Protein AF-0000000072973328 (afdb_homodimer)

InterPro domains:
  IPR008560 Protein of unknown function DUF842, eukaryotic [PF05811] (5-134)
  IPR008560 Protein of unknown function DUF842, eukaryotic [PTHR21096] (1-138)

Solvent-accessible surface area (backbone atoms only — not comparable to full-atom values): 14638 Å² total; per-residue (Å²): 106,72,63,59,49,51,50,53,52,51,51,53,49,49,50,50,50,51,50,46,31,71,73,42,52,29,54,43,47,19,50,24,21,49,48,28,20,54,33,36,64,46,82,84,56,53,72,68,53,32,50,51,46,33,50,58,34,41,44,59,45,51,49,52,51,50,51,54,51,49,52,53,50,50,55,50,50,52,48,52,52,47,42,48,51,37,50,54,57,45,54,67,70,53,54,95,77,57,49,71,72,51,49,55,54,46,52,52,51,40,51,52,46,42,47,51,42,50,51,53,50,61,67,43,43,64,59,51,50,53,51,50,51,54,57,54,60,73,70,105,106,71,64,59,51,50,50,52,52,51,51,53,49,50,52,50,50,51,50,46,32,71,73,42,52,30,55,44,47,20,51,24,21,48,48,27,19,55,34,37,64,46,81,85,57,53,73,68,54,32,51,51,45,32,50,59,33,41,44,59,46,51,49,50,52,50,51,54,50,49,52,51,48,50,55,50,49,52,47,50,53,45,43,48,51,36,50,53,55,44,53,68,70,53,53,95,78,56,50,73,72,50,48,54,55,46,50,52,51,39,52,54,45,40,46,52,42,48,52,53,51,60,67,43,43,64,59,50,50,52,50,50,50,54,57,54,60,73,68,106

pLDDT: mean 94.47, std 5.77, range [59.84, 98.81]

Nearest PDB structures (foldseek):
  5j0l-assembly1_B  TM=3.014E-01  e=9.617E-01  synthetic construct
  8fl8-assembly1_X  TM=2.226E-01  e=7.434E+00  Saccharomyces cerevisiae
  5j0l-assembly1_B  TM=3.012E-01  e=9.617E-01  synthetic construct
  8fl8-assembly1_X  TM=2.226E-01  e=7.434E+00  Saccharomyces cerevisiae

Organism: Tribolium castaneum (NCBI:txid7070)

Foldseek 3Di:
DLVVLVVVLVVLVVVLVVVCCVVFLVVLVVQLVVQLVVLVPDPPDDPVSSVVSSVVSCVLSVVLVVVVVVLVVVLVVQLVVQLVVLVVVLDVVQPDDHDPVSVVVSVVSSVVSSNVSSVVSSVCSVVSSVVSCVVSVVSD/DLVVLVVVLVVLVVVLVVVCCVVFLVVLVVQLVVQLVVLVPDPPDDPVSSVVSSVVSCVLSVVLVVVVVVLVVVLVVQLVVQLVVLVVVLDVVQPDDHDPVSVVVSVVSSVVSSNVSSVVSSVCSVVSSVVSCVVSVVSD

Structure (mmCIF, N/CA/C/O backbone):
data_AF-0000000072973328-model_v1
#
loop_
_entity.id
_entity.type
_entity.pdbx_description
1 polymer 'Protein FAM136A-like protein'
#
loop_
_atom_site.group_PDB
_atom_site.id
_atom_site.type_symbol
_atom_site.label_atom_id
_atom_site.label_alt_id
_atom_site.label_comp_id
_atom_site.label_asym_id
_atom_site.label_entity_id
_atom_site.label_seq_id
_atom_site.pdbx_PDB_ins_code
_atom_site.Cartn_x
_atom_site.Cartn_y
_atom_site.Cartn_z
_atom_site.occupancy
_atom_site.B_iso_or_equiv
_atom_site.auth_seq_id
_atom_site.auth_comp_id
_atom_site.auth_asym_id
_atom_site.auth_atom_id
_atom_site.pdbx_PDB_model_num
ATOM 1 N N . MET A 1 1 ? -8.711 -38.469 -4.891 1 60.56 1 MET A N 1
ATOM 2 C CA . MET A 1 1 ? -8.008 -38.25 -6.156 1 60.56 1 MET A CA 1
ATOM 3 C C . MET A 1 1 ? -8.117 -36.812 -6.602 1 60.56 1 MET A C 1
ATOM 5 O O . MET A 1 1 ? -7.125 -36.188 -7 1 60.56 1 MET A O 1
ATOM 9 N N . VAL A 1 2 ? -9.273 -36.188 -6.176 1 71.81 2 VAL A N 1
ATOM 10 C CA . VAL A 1 2 ? -9.484 -34.812 -6.57 1 71.81 2 VAL A CA 1
ATOM 11 C C . VAL A 1 2 ? -8.523 -33.906 -5.809 1 71.81 2 VAL A C 1
ATOM 13 O O . VAL A 1 2 ? -7.922 -33 -6.387 1 71.81 2 VAL A O 1
ATOM 16 N N . GLU A 1 3 ? -8.117 -34.531 -4.613 1 80.88 3 GLU A N 1
ATOM 17 C CA . GLU A 1 3 ? -7.215 -33.719 -3.783 1 80.88 3 GLU A CA 1
ATOM 18 C C . GLU A 1 3 ? -5.777 -33.812 -4.289 1 80.88 3 GLU A C 1
ATOM 20 O O . GLU A 1 3 ? -5.059 -32.812 -4.297 1 80.88 3 GLU A O 1
ATOM 25 N N . GLN A 1 4 ? -5.461 -35 -4.754 1 85.44 4 GLN A N 1
ATOM 26 C CA . GLN A 1 4 ? -4.121 -35.188 -5.289 1 85.44 4 GLN A CA 1
ATOM 27 C C . GLN A 1 4 ? -3.896 -34.344 -6.543 1 85.44 4 GLN A C 1
ATOM 29 O O . GLN A 1 4 ? -2.824 -33.781 -6.727 1 85.44 4 GLN A O 1
ATOM 34 N N . GLN A 1 5 ? -4.898 -34.25 -7.434 1 89.12 5 GLN A N 1
ATOM 35 C CA . GLN A 1 5 ? -4.805 -33.469 -8.656 1 89.12 5 GLN A CA 1
ATOM 36 C C . GLN A 1 5 ? -4.691 -31.984 -8.344 1 89.12 5 GLN A C 1
ATOM 38 O O . GLN A 1 5 ? -3.914 -31.266 -8.977 1 89.12 5 GLN A O 1
ATOM 43 N N . ARG A 1 6 ? -5.383 -31.578 -7.355 1 89.69 6 ARG A N 1
ATOM 44 C CA . ARG A 1 6 ? -5.301 -30.188 -6.914 1 89.69 6 ARG A CA 1
ATOM 45 C C . ARG A 1 6 ? -3.898 -29.859 -6.418 1 89.69 6 ARG A C 1
ATOM 47 O O . ARG A 1 6 ? -3.359 -28.797 -6.73 1 89.69 6 ARG A O 1
ATOM 54 N N . GLN A 1 7 ? -3.287 -30.703 -5.691 1 93.94 7 GLN A N 1
ATOM 55 C CA . GLN A 1 7 ? -1.946 -30.484 -5.156 1 93.94 7 GLN A CA 1
ATOM 56 C C . GLN A 1 7 ? -0.91 -30.438 -6.273 1 93.94 7 GLN A C 1
ATOM 58 O O . GLN A 1 7 ? 0.037 -29.656 -6.219 1 93.94 7 GLN A O 1
ATOM 63 N N . ARG A 1 8 ? -1.105 -31.281 -7.305 1 93.88 8 ARG A N 1
ATOM 64 C CA . ARG A 1 8 ? -0.174 -31.328 -8.43 1 93.88 8 ARG A CA 1
ATOM 65 C C . ARG A 1 8 ? -0.126 -29.984 -9.156 1 93.88 8 ARG A C 1
ATOM 67 O O . ARG A 1 8 ? 0.955 -29.469 -9.43 1 93.88 8 ARG A O 1
ATOM 74 N N . ILE A 1 9 ? -1.269 -29.469 -9.398 1 94.06 9 ILE A N 1
ATOM 75 C CA . ILE A 1 9 ? -1.318 -28.219 -10.141 1 94.06 9 ILE A CA 1
ATOM 76 C C . ILE A 1 9 ? -0.802 -27.078 -9.266 1 94.06 9 ILE A C 1
ATOM 78 O O . ILE A 1 9 ? -0.096 -26.188 -9.75 1 94.06 9 ILE A O 1
ATOM 82 N N . GLU A 1 10 ? -1.163 -27.078 -8.008 1 94 10 GLU A N 1
ATOM 83 C CA . GLU A 1 10 ? -0.695 -26.047 -7.09 1 94 10 GLU A CA 1
ATOM 84 C C . GLU A 1 10 ? 0.827 -26.062 -6.98 1 94 10 GLU A C 1
ATOM 86 O O . GLU A 1 10 ? 1.455 -25 -6.93 1 94 10 GLU A O 1
ATOM 91 N N . GLN A 1 11 ? 1.411 -27.234 -6.918 1 95.69 11 GLN A N 1
ATOM 92 C CA . GLN A 1 11 ? 2.861 -27.359 -6.812 1 95.69 11 GLN A CA 1
ATOM 93 C C . GLN A 1 11 ? 3.551 -26.828 -8.062 1 95.69 11 GLN A C 1
ATOM 95 O O . GLN A 1 11 ? 4.547 -26.109 -7.973 1 95.69 11 GLN A O 1
ATOM 100 N N . GLU A 1 12 ? 2.99 -27.172 -9.18 1 96.38 12 GLU A N 1
ATOM 101 C CA . GLU A 1 12 ? 3.582 -26.703 -10.43 1 96.38 12 GLU A CA 1
ATOM 102 C C . GLU A 1 12 ? 3.447 -25.188 -10.57 1 96.38 12 GLU A C 1
ATOM 104 O O . GLU A 1 12 ? 4.363 -24.531 -11.055 1 96.38 12 GLU A O 1
ATOM 109 N N . MET A 1 13 ? 2.281 -24.688 -10.148 1 95.94 13 MET A N 1
ATOM 110 C CA . MET A 1 13 ? 2.08 -23.25 -10.172 1 95.94 13 MET A CA 1
ATOM 111 C C . MET A 1 13 ? 3.068 -22.547 -9.242 1 95.94 13 MET A C 1
ATOM 113 O O . MET A 1 13 ? 3.615 -21.5 -9.594 1 95.94 13 MET A O 1
ATOM 117 N N . THR A 1 14 ? 3.281 -23.094 -8.062 1 95.81 14 THR A N 1
ATOM 118 C CA . THR A 1 14 ? 4.219 -22.531 -7.098 1 95.81 14 THR A CA 1
ATOM 119 C C . THR A 1 14 ? 5.633 -22.5 -7.672 1 95.81 14 THR A C 1
ATOM 121 O O . THR A 1 14 ? 6.348 -21.5 -7.52 1 95.81 14 THR A O 1
ATOM 124 N N . LYS A 1 15 ? 5.965 -23.547 -8.352 1 96.38 15 LYS A N 1
ATOM 125 C CA . LYS A 1 15 ? 7.277 -23.609 -8.984 1 96.38 15 LYS A CA 1
ATOM 126 C C . LYS A 1 15 ? 7.438 -22.516 -10.039 1 96.38 15 LYS A C 1
ATOM 128 O O . LYS A 1 15 ? 8.477 -21.859 -10.102 1 96.38 15 LYS A O 1
ATOM 133 N N . MET A 1 16 ? 6.398 -22.328 -10.758 1 96.56 16 MET A N 1
ATOM 134 C CA . MET A 1 16 ? 6.414 -21.328 -11.812 1 96.56 16 MET A CA 1
ATOM 135 C C . MET A 1 16 ? 6.543 -19.922 -11.227 1 96.56 16 MET A C 1
ATOM 137 O O . MET A 1 16 ? 7.352 -19.125 -11.688 1 96.56 16 MET A O 1
ATOM 141 N N . VAL A 1 17 ? 5.836 -19.672 -10.266 1 96.75 17 VAL A N 1
ATOM 142 C CA . VAL A 1 17 ? 5.828 -18.344 -9.641 1 96.75 17 VAL A CA 1
ATOM 143 C C . VAL A 1 17 ? 7.184 -18.078 -8.984 1 96.75 17 VAL A C 1
ATOM 145 O O . VAL A 1 17 ? 7.715 -16.969 -9.062 1 96.75 17 VAL A O 1
ATOM 148 N N . ASN A 1 18 ? 7.727 -19.078 -8.32 1 96.19 18 ASN A N 1
ATOM 149 C CA . ASN A 1 18 ? 9.039 -18.938 -7.703 1 96.19 18 ASN A CA 1
ATOM 150 C C . ASN A 1 18 ? 10.125 -18.656 -8.734 1 96.19 18 ASN A C 1
ATOM 152 O O . ASN A 1 18 ? 11.023 -17.844 -8.492 1 96.19 18 ASN A O 1
ATOM 156 N N . GLU A 1 19 ? 9.992 -19.328 -9.789 1 96.31 19 GLU A N 1
ATOM 157 C CA . GLU A 1 19 ? 10.953 -19.078 -10.852 1 96.31 19 GLU A CA 1
ATOM 158 C C . GLU A 1 19 ? 10.844 -17.641 -11.375 1 96.31 19 GLU A C 1
ATOM 160 O O . GLU A 1 19 ? 11.852 -16.953 -11.547 1 96.31 19 GLU A O 1
ATOM 165 N N . LEU A 1 20 ? 9.633 -17.172 -11.578 1 96.81 20 LEU A N 1
ATOM 166 C CA . LEU A 1 20 ? 9.406 -15.805 -12.039 1 96.81 20 LEU A CA 1
ATOM 167 C C . LEU A 1 20 ? 9.906 -14.789 -11.008 1 96.81 20 LEU A C 1
ATOM 169 O O . LEU A 1 20 ? 10.469 -13.758 -11.367 1 96.81 20 LEU A O 1
ATOM 173 N N . ASP A 1 21 ? 9.648 -15.117 -9.805 1 96.69 21 ASP A N 1
ATOM 174 C CA . ASP A 1 21 ? 10.086 -14.242 -8.719 1 96.69 21 ASP A CA 1
ATOM 175 C C . ASP A 1 21 ? 11.602 -14.086 -8.719 1 96.69 21 ASP A C 1
ATOM 177 O O . ASP A 1 21 ? 12.109 -12.961 -8.766 1 96.69 21 ASP A O 1
ATOM 181 N N . LEU A 1 22 ? 12.289 -15.141 -8.805 1 95.56 22 LEU A N 1
ATOM 182 C CA . LEU A 1 22 ? 13.742 -15.125 -8.672 1 95.56 22 LEU A CA 1
ATOM 183 C C . LEU A 1 22 ? 14.391 -14.539 -9.914 1 95.56 22 LEU A C 1
ATOM 185 O O . LEU A 1 22 ? 15.398 -13.828 -9.82 1 95.56 22 LEU A O 1
ATOM 189 N N . GLU A 1 23 ? 13.766 -14.734 -10.945 1 94.88 23 GLU A N 1
ATOM 190 C CA . GLU A 1 23 ? 14.422 -14.312 -12.18 1 94.88 23 GLU A CA 1
ATOM 191 C C . GLU A 1 23 ? 14.078 -12.859 -12.523 1 94.88 23 GLU A C 1
ATOM 193 O O . GLU A 1 23 ? 14.891 -12.148 -13.117 1 94.88 23 GLU A O 1
ATOM 198 N N . TYR A 1 24 ? 12.844 -12.469 -12.07 1 95.94 24 TYR A N 1
ATOM 199 C CA . TYR A 1 24 ? 12.422 -11.164 -12.586 1 95.94 24 TYR A CA 1
ATOM 200 C C . TYR A 1 24 ? 11.852 -10.297 -11.469 1 95.94 24 TYR A C 1
ATOM 202 O O . TYR A 1 24 ? 12.398 -9.234 -11.156 1 95.94 24 TYR A O 1
ATOM 210 N N . LEU A 1 25 ? 10.805 -10.766 -10.797 1 96.44 25 LEU A N 1
ATOM 211 C CA . LEU A 1 25 ? 9.984 -9.914 -9.938 1 96.44 25 LEU A CA 1
ATOM 212 C C . LEU A 1 25 ? 10.797 -9.398 -8.75 1 96.44 25 LEU A C 1
ATOM 214 O O . LEU A 1 25 ? 10.68 -8.227 -8.375 1 96.44 25 LEU A O 1
ATOM 218 N N . ARG A 1 26 ? 11.594 -10.25 -8.219 1 95.75 26 ARG A N 1
ATOM 219 C CA . ARG A 1 26 ? 12.391 -9.867 -7.055 1 95.75 26 ARG A CA 1
ATOM 220 C C . ARG A 1 26 ? 13.391 -8.773 -7.406 1 95.75 26 ARG A C 1
ATOM 222 O O . ARG A 1 26 ? 13.578 -7.824 -6.645 1 95.75 26 ARG A O 1
ATOM 229 N N . LYS A 1 27 ? 14.008 -8.883 -8.484 1 96.19 27 LYS A N 1
ATOM 230 C CA . LYS A 1 27 ? 14.93 -7.852 -8.953 1 96.19 27 LYS A CA 1
ATOM 231 C C . LYS A 1 27 ? 14.195 -6.543 -9.219 1 96.19 27 LYS A C 1
ATOM 233 O O . LYS A 1 27 ? 14.688 -5.469 -8.867 1 96.19 27 LYS A O 1
ATOM 238 N N . MET A 1 28 ? 13.047 -6.625 -9.859 1 96.88 28 MET A N 1
ATOM 239 C CA . MET A 1 28 ? 12.234 -5.438 -10.125 1 96.88 28 MET A CA 1
ATOM 240 C C . MET A 1 28 ? 11.859 -4.73 -8.828 1 96.88 28 MET A C 1
ATOM 242 O O . MET A 1 28 ? 11.859 -3.502 -8.766 1 96.88 28 MET A O 1
ATOM 246 N N . GLN A 1 29 ? 11.539 -5.492 -7.852 1 97.75 29 GLN A N 1
ATOM 247 C CA . GLN A 1 29 ? 11.18 -4.934 -6.551 1 97.75 29 GLN A CA 1
ATOM 248 C C . GLN A 1 29 ? 12.375 -4.242 -5.902 1 97.75 29 GLN A C 1
ATOM 250 O O . GLN A 1 29 ? 12.25 -3.141 -5.363 1 97.75 29 GLN A O 1
ATOM 255 N N . ALA A 1 30 ? 13.539 -4.906 -5.98 1 98.31 30 ALA A N 1
ATOM 256 C CA . ALA A 1 30 ? 14.758 -4.289 -5.445 1 98.31 30 ALA A CA 1
ATOM 257 C C . ALA A 1 30 ? 15.039 -2.951 -6.125 1 98.31 30 ALA A C 1
ATOM 259 O O . ALA A 1 30 ? 15.32 -1.957 -5.453 1 98.31 30 ALA A O 1
ATOM 260 N N . ASP A 1 31 ? 14.93 -3.004 -7.41 1 98.12 31 ASP A N 1
ATOM 261 C CA . ASP A 1 31 ? 15.172 -1.786 -8.18 1 98.12 31 ASP A CA 1
ATOM 262 C C . ASP A 1 31 ? 14.156 -0.703 -7.824 1 98.12 31 ASP A C 1
ATOM 264 O O . ASP A 1 31 ? 14.508 0.474 -7.719 1 98.12 31 ASP A O 1
ATOM 268 N N . MET A 1 32 ? 12.891 -1.108 -7.711 1 98.44 32 MET A N 1
ATOM 269 C CA . MET A 1 32 ? 11.836 -0.181 -7.32 1 98.44 32 MET A CA 1
ATOM 270 C C . MET A 1 32 ? 12.141 0.466 -5.977 1 98.44 32 MET A C 1
ATOM 272 O O . MET A 1 32 ? 12 1.68 -5.816 1 98.44 32 MET A O 1
ATOM 276 N N . HIS A 1 33 ? 12.633 -0.271 -4.992 1 98.81 33 HIS A N 1
ATOM 277 C CA . HIS A 1 33 ? 12.93 0.254 -3.664 1 98.81 33 HIS A CA 1
ATOM 278 C C . HIS A 1 33 ? 14.156 1.16 -3.689 1 98.81 33 HIS A C 1
ATOM 280 O O . HIS A 1 33 ? 14.203 2.168 -2.979 1 98.81 33 HIS A O 1
ATOM 286 N N . ARG A 1 34 ? 15.133 0.827 -4.516 1 98.75 34 ARG A N 1
ATOM 287 C CA . ARG A 1 34 ? 16.281 1.705 -4.668 1 98.75 34 ARG A CA 1
ATOM 288 C C . ARG A 1 34 ? 15.883 3.039 -5.285 1 98.75 34 ARG A C 1
ATOM 290 O O . ARG A 1 34 ? 16.328 4.098 -4.844 1 98.75 34 ARG A O 1
ATOM 297 N N . CYS A 1 35 ? 15.102 2.887 -6.301 1 98.75 35 CYS A N 1
ATOM 298 C CA . CYS A 1 35 ? 14.555 4.086 -6.93 1 98.75 35 CYS A CA 1
ATOM 299 C C . CYS A 1 35 ? 13.773 4.926 -5.926 1 98.75 35 CYS A C 1
ATOM 301 O O . CYS A 1 35 ? 13.969 6.141 -5.844 1 98.75 35 CYS A O 1
ATOM 303 N N . ALA A 1 36 ? 12.914 4.336 -5.117 1 98.81 36 ALA A N 1
ATOM 304 C CA . ALA A 1 36 ? 12.086 5.016 -4.125 1 98.81 36 ALA A CA 1
ATOM 305 C C . ALA A 1 36 ? 12.953 5.66 -3.043 1 98.81 36 ALA A C 1
ATOM 307 O O . ALA A 1 36 ? 12.648 6.762 -2.574 1 98.81 36 ALA A O 1
ATOM 308 N N . ALA A 1 37 ? 14 5.008 -2.652 1 98.69 37 ALA A N 1
ATOM 309 C CA . ALA A 1 37 ? 14.914 5.582 -1.674 1 98.69 37 ALA A CA 1
ATOM 310 C C . ALA A 1 37 ? 15.523 6.879 -2.195 1 98.69 37 ALA A C 1
ATOM 312 O O . ALA A 1 37 ? 15.656 7.855 -1.451 1 98.69 37 ALA A O 1
ATOM 313 N N . LYS A 1 38 ? 15.883 6.859 -3.459 1 98.69 38 LYS A N 1
ATOM 314 C CA . LYS A 1 38 ? 16.438 8.062 -4.07 1 98.69 38 LYS A CA 1
ATOM 315 C C . LYS A 1 38 ? 15.43 9.203 -4.047 1 98.69 38 LYS A C 1
ATOM 317 O O . LYS A 1 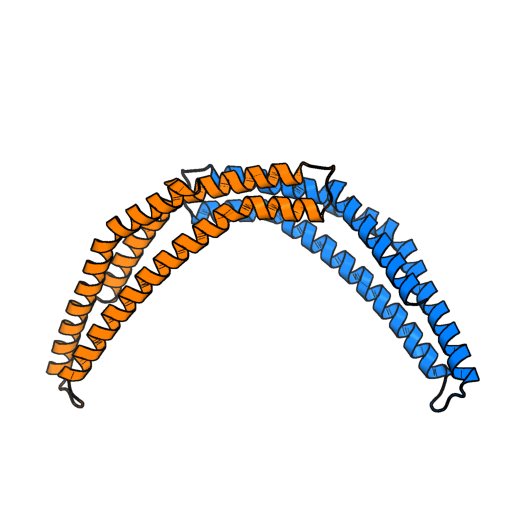38 ? 15.797 10.359 -3.793 1 98.69 38 LYS A O 1
ATOM 322 N N . CYS A 1 39 ? 14.172 8.883 -4.32 1 98.69 39 CYS A N 1
ATOM 323 C CA . CYS A 1 39 ? 13.125 9.891 -4.242 1 98.69 39 CYS A CA 1
ATOM 324 C C . CYS A 1 39 ? 13.055 10.5 -2.848 1 98.69 39 CYS A C 1
ATOM 326 O O . CYS A 1 39 ? 12.961 11.719 -2.701 1 98.69 39 CYS A O 1
ATOM 328 N N . CYS A 1 40 ? 13.148 9.703 -1.825 1 98.25 40 CYS A N 1
ATOM 329 C CA . CYS A 1 40 ? 12.984 10.133 -0.441 1 98.25 40 CYS A CA 1
ATOM 330 C C . CYS A 1 40 ? 14.227 10.875 0.047 1 98.25 40 CYS A C 1
ATOM 332 O O . CYS A 1 40 ? 14.148 11.68 0.98 1 98.25 40 CYS A O 1
ATOM 334 N N . ASP A 1 41 ? 15.328 10.68 -0.605 1 97.75 41 ASP A N 1
ATOM 335 C CA . ASP A 1 41 ? 16.562 11.367 -0.239 1 97.75 41 ASP A CA 1
ATOM 336 C C . ASP A 1 41 ? 16.547 12.812 -0.731 1 97.75 41 ASP A C 1
ATOM 338 O O . ASP A 1 41 ? 17.375 13.625 -0.311 1 97.75 41 ASP A O 1
ATOM 342 N N . ASN A 1 42 ? 15.711 13.062 -1.662 1 95.88 42 ASN A N 1
ATOM 343 C CA . ASN A 1 42 ? 15.641 14.414 -2.203 1 95.88 42 ASN A CA 1
ATOM 344 C C . ASN A 1 42 ? 14.945 15.367 -1.239 1 95.88 42 ASN A C 1
ATOM 346 O O . ASN A 1 42 ? 13.727 15.297 -1.065 1 95.88 42 ASN A O 1
ATOM 350 N N . ARG A 1 43 ? 15.703 16.297 -0.688 1 93.06 43 ARG A N 1
ATOM 351 C CA . ARG A 1 43 ? 15.148 17.203 0.316 1 93.06 43 ARG A CA 1
ATOM 352 C C . ARG A 1 43 ? 14.656 18.484 -0.326 1 93.06 43 ARG A C 1
ATOM 354 O O . ARG A 1 43 ? 14.094 19.344 0.354 1 93.06 43 ARG A O 1
ATOM 361 N N . GLU A 1 44 ? 14.844 18.594 -1.616 1 94.81 44 GLU A N 1
ATOM 362 C CA . GLU A 1 44 ? 14.547 19.844 -2.297 1 94.81 44 GLU A CA 1
ATOM 363 C C . GLU A 1 44 ? 13.133 19.828 -2.881 1 94.81 44 GLU A C 1
ATOM 365 O O . GLU A 1 44 ? 12.594 20.891 -3.229 1 94.81 44 GLU A O 1
ATOM 370 N N . ILE A 1 45 ? 12.602 18.672 -3.029 1 95.06 45 ILE A N 1
ATOM 371 C CA . ILE A 1 45 ? 11.281 18.594 -3.652 1 95.06 45 ILE A CA 1
ATOM 372 C C . ILE A 1 45 ? 10.211 18.5 -2.574 1 95.06 45 ILE A C 1
ATOM 374 O O . ILE A 1 45 ? 10.492 18.109 -1.437 1 95.06 45 ILE A O 1
ATOM 378 N N . SER A 1 46 ? 8.992 18.812 -2.918 1 94.94 46 SER A N 1
ATOM 379 C CA . SER A 1 46 ? 7.867 18.797 -1.993 1 94.94 46 SER A CA 1
ATOM 380 C C . SER A 1 46 ? 7.473 17.375 -1.612 1 94.94 46 SER A C 1
ATOM 382 O O . SER A 1 46 ? 7.871 16.422 -2.277 1 94.94 46 SER A O 1
ATOM 384 N N . LEU A 1 47 ? 6.641 17.266 -0.558 1 94.44 47 LEU A N 1
ATOM 385 C CA . LEU A 1 47 ? 6.098 15.984 -0.119 1 94.44 47 LEU A CA 1
ATOM 386 C C . LEU A 1 47 ? 5.301 15.32 -1.236 1 94.44 47 LEU A C 1
ATOM 388 O O . LEU A 1 47 ? 5.449 14.125 -1.482 1 94.44 47 LEU A O 1
ATOM 392 N N . GLU A 1 48 ? 4.488 16.141 -1.944 1 95.06 48 GLU A N 1
ATOM 393 C CA . GLU A 1 48 ? 3.672 15.633 -3.043 1 95.06 48 GLU A CA 1
ATOM 394 C C . GLU A 1 48 ? 4.543 15.117 -4.188 1 95.06 48 GLU A C 1
ATOM 396 O O . GLU A 1 48 ? 4.254 14.07 -4.77 1 95.06 48 GLU A O 1
ATOM 401 N N . SER A 1 49 ? 5.574 15.805 -4.453 1 97.38 49 SER A N 1
ATOM 402 C CA . SER A 1 49 ? 6.48 15.414 -5.527 1 97.38 49 SER A CA 1
ATOM 403 C C . SER A 1 49 ? 7.215 14.125 -5.188 1 97.38 49 SER A C 1
ATOM 405 O O . SER A 1 49 ? 7.457 13.289 -6.062 1 97.38 49 SER A O 1
ATOM 407 N N . VAL A 1 50 ? 7.59 13.961 -3.92 1 97.56 50 VAL A N 1
ATOM 408 C CA . VAL A 1 50 ? 8.219 12.719 -3.48 1 97.56 50 VAL A CA 1
ATOM 409 C C . VAL A 1 50 ? 7.25 11.555 -3.656 1 97.56 50 VAL A C 1
ATOM 411 O O . VAL A 1 50 ? 7.629 10.492 -4.152 1 97.56 50 VAL A O 1
ATOM 414 N N . GLN A 1 51 ? 6.012 11.781 -3.279 1 96.62 51 GLN A N 1
ATOM 415 C CA . GLN A 1 51 ? 4.996 10.742 -3.43 1 96.62 51 GLN A CA 1
ATOM 416 C C . GLN A 1 51 ? 4.836 10.336 -4.891 1 96.62 51 GLN A C 1
ATOM 418 O O . GLN A 1 51 ? 4.766 9.148 -5.203 1 96.62 51 GLN A O 1
ATOM 423 N N . LYS A 1 52 ? 4.773 11.273 -5.738 1 98.12 52 LYS A N 1
ATOM 424 C CA . LYS A 1 52 ? 4.676 11.008 -7.168 1 98.12 52 LYS A CA 1
ATOM 425 C C . LYS A 1 52 ? 5.906 10.258 -7.672 1 98.12 52 LYS A C 1
ATOM 427 O O . LYS A 1 52 ? 5.785 9.328 -8.469 1 98.12 52 LYS A O 1
ATOM 432 N N . CYS A 1 53 ? 7.043 10.68 -7.258 1 98.62 53 CYS A N 1
ATOM 433 C CA . CYS A 1 53 ? 8.297 10.023 -7.613 1 98.62 53 CYS A CA 1
ATOM 434 C C . CYS A 1 53 ? 8.297 8.562 -7.18 1 98.62 53 CYS A C 1
ATOM 436 O O . CYS A 1 53 ? 8.641 7.676 -7.965 1 98.62 53 CYS A O 1
ATOM 438 N N . VAL A 1 54 ? 7.918 8.273 -5.953 1 98.56 54 VAL A N 1
ATOM 439 C CA . VAL A 1 54 ? 7.859 6.918 -5.422 1 98.56 54 VAL A CA 1
ATOM 440 C C . VAL A 1 54 ? 6.848 6.098 -6.215 1 98.56 54 VAL A C 1
ATOM 442 O O . VAL A 1 54 ? 7.098 4.934 -6.535 1 98.56 54 VAL A O 1
ATOM 445 N N . GLU A 1 55 ? 5.738 6.664 -6.555 1 98.19 55 GLU A N 1
ATOM 446 C CA . GLU A 1 55 ? 4.73 5.977 -7.355 1 98.19 55 GLU A CA 1
ATOM 447 C C . GLU A 1 55 ? 5.273 5.605 -8.727 1 98.19 55 GLU A C 1
ATOM 449 O O . GLU A 1 55 ? 4.957 4.535 -9.258 1 98.19 55 GLU A O 1
ATOM 454 N N . ASN A 1 56 ? 6.012 6.477 -9.297 1 98.19 56 ASN A N 1
ATOM 455 C CA . ASN A 1 56 ? 6.637 6.195 -10.586 1 98.19 56 ASN A CA 1
ATOM 456 C C . ASN A 1 56 ? 7.602 5.02 -10.492 1 98.19 56 ASN A C 1
ATOM 458 O O . ASN A 1 56 ? 7.664 4.191 -11.406 1 98.19 56 ASN A O 1
ATOM 462 N N . CYS A 1 57 ? 8.312 4.953 -9.383 1 98.31 57 CYS A N 1
ATOM 463 C CA . CYS A 1 57 ? 9.227 3.842 -9.164 1 98.31 57 CYS A CA 1
ATOM 464 C C . CYS A 1 57 ? 8.477 2.518 -9.094 1 98.31 57 CYS A C 1
ATOM 466 O O . CYS A 1 57 ? 9 1.479 -9.508 1 98.31 57 CYS A O 1
ATOM 468 N N . ALA A 1 58 ? 7.297 2.557 -8.633 1 98 58 ALA A N 1
ATOM 469 C CA . ALA A 1 58 ? 6.535 1.336 -8.375 1 98 58 ALA A CA 1
ATOM 470 C C . ALA A 1 58 ? 5.754 0.905 -9.609 1 98 58 ALA A C 1
ATOM 472 O O . ALA A 1 58 ? 5.246 -0.217 -9.672 1 98 58 ALA A O 1
ATOM 473 N N . SER A 1 59 ? 5.715 1.765 -10.633 1 97.19 59 SER A N 1
ATOM 474 C CA . SER A 1 59 ? 4.832 1.55 -11.773 1 97.19 59 SER A CA 1
ATOM 475 C C . SER A 1 59 ? 5.18 0.261 -12.508 1 97.19 59 SER A C 1
ATOM 477 O O . SER A 1 59 ? 4.293 -0.527 -12.844 1 97.19 59 SER A O 1
ATOM 479 N N . SER A 1 60 ? 6.422 -0.008 -12.781 1 95.5 60 SER A N 1
ATOM 480 C CA . SER A 1 60 ? 6.844 -1.189 -13.531 1 95.5 60 SER A CA 1
ATOM 481 C C . SER A 1 60 ? 6.539 -2.469 -12.758 1 95.5 60 SER A C 1
ATOM 483 O O . SER A 1 60 ? 6.082 -3.455 -13.336 1 95.5 60 SER A O 1
ATOM 485 N N . VAL A 1 61 ? 6.836 -2.428 -11.438 1 97.19 61 VAL A N 1
ATOM 486 C CA . VAL A 1 61 ? 6.574 -3.59 -10.594 1 97.19 61 VAL A CA 1
ATOM 487 C C . VAL A 1 61 ? 5.074 -3.859 -10.539 1 97.19 61 VAL A C 1
ATOM 489 O O . VAL A 1 61 ? 4.641 -5.008 -10.641 1 97.19 61 VAL A O 1
ATOM 492 N N . ASN A 1 62 ? 4.305 -2.801 -10.359 1 97.44 62 ASN A N 1
ATOM 493 C CA . ASN A 1 62 ? 2.852 -2.953 -10.336 1 97.44 62 ASN A CA 1
ATOM 494 C C . ASN A 1 62 ? 2.326 -3.555 -11.633 1 97.44 62 ASN A C 1
ATOM 496 O O . ASN A 1 62 ? 1.478 -4.445 -11.609 1 97.44 62 ASN A O 1
ATOM 500 N N . TYR A 1 63 ? 2.852 -3.076 -12.727 1 96.94 63 TYR A N 1
ATOM 501 C CA . TYR A 1 63 ? 2.461 -3.639 -14.016 1 96.94 63 TYR A CA 1
ATOM 502 C C . TYR A 1 63 ? 2.791 -5.125 -14.086 1 96.94 63 TYR A C 1
ATOM 504 O O . TYR A 1 63 ? 1.936 -5.941 -14.43 1 96.94 63 TYR A O 1
ATOM 512 N N . ALA A 1 64 ? 4.066 -5.492 -13.773 1 97.44 64 ALA A N 1
ATOM 513 C CA . ALA A 1 64 ? 4.527 -6.879 -13.836 1 97.44 64 ALA A CA 1
ATOM 514 C C . ALA A 1 64 ? 3.693 -7.773 -12.922 1 97.44 64 ALA A C 1
ATOM 516 O O . ALA A 1 64 ? 3.283 -8.867 -13.32 1 97.44 64 ALA A O 1
ATOM 517 N N . GLN A 1 65 ? 3.416 -7.316 -11.734 1 96.88 65 GLN A N 1
ATOM 518 C CA . GLN A 1 65 ? 2.627 -8.078 -10.773 1 96.88 65 GLN A CA 1
ATOM 519 C C . GLN A 1 65 ? 1.201 -8.289 -11.273 1 96.88 65 GLN A C 1
ATOM 521 O O . GLN A 1 65 ? 0.659 -9.391 -11.18 1 96.88 65 GLN A O 1
ATOM 526 N N . ASN A 1 66 ? 0.684 -7.266 -11.797 1 97.69 66 ASN A N 1
ATOM 527 C CA . ASN A 1 66 ? -0.67 -7.375 -12.328 1 97.69 66 ASN A CA 1
ATOM 528 C C . ASN A 1 66 ? -0.725 -8.32 -13.523 1 97.69 66 ASN A C 1
ATOM 530 O O . ASN A 1 66 ? -1.668 -9.102 -13.656 1 97.69 66 ASN A O 1
ATOM 534 N N . TYR A 1 67 ? 0.251 -8.203 -14.383 1 98.06 67 TYR A N 1
ATOM 535 C CA . TYR A 1 67 ? 0.329 -9.086 -15.539 1 98.06 67 TYR A CA 1
ATOM 536 C C . TYR A 1 67 ? 0.381 -10.547 -15.109 1 98.06 67 TYR A C 1
ATOM 538 O O . TYR A 1 67 ? -0.405 -11.375 -15.586 1 98.06 67 TYR A O 1
ATOM 546 N N . VAL A 1 68 ? 1.299 -10.906 -14.227 1 97.94 68 VAL A N 1
ATOM 547 C CA . VAL A 1 68 ? 1.459 -12.273 -13.742 1 97.94 68 VAL A CA 1
ATOM 548 C C . VAL A 1 68 ? 0.161 -12.742 -13.094 1 97.94 68 VAL A C 1
ATOM 550 O O . VAL A 1 68 ? -0.29 -13.867 -13.336 1 97.94 68 VAL A O 1
ATOM 553 N N . GLN A 1 69 ? -0.432 -11.906 -12.266 1 97.38 69 GLN A N 1
ATOM 554 C CA . GLN A 1 69 ? -1.682 -12.258 -11.602 1 97.38 69 GLN A CA 1
ATOM 555 C C . GLN A 1 69 ? -2.777 -12.57 -12.617 1 97.38 69 GLN A C 1
ATOM 557 O O . GLN A 1 69 ? -3.527 -13.539 -12.445 1 97.38 69 GLN A O 1
ATOM 562 N N . ARG A 1 70 ? -2.826 -11.828 -13.617 1 97.69 70 ARG A N 1
ATOM 563 C CA . ARG A 1 70 ? -3.822 -12.062 -14.664 1 97.69 70 ARG A CA 1
ATOM 564 C C . ARG A 1 70 ? -3.6 -13.406 -15.352 1 97.69 70 ARG A C 1
ATOM 566 O O . ARG A 1 70 ? -4.551 -14.156 -15.57 1 97.69 70 ARG A O 1
ATOM 573 N N . GLU A 1 71 ? -2.396 -13.602 -15.656 1 98 71 GLU A N 1
ATOM 574 C CA . GLU A 1 71 ? -2.074 -14.867 -16.312 1 98 71 GLU A CA 1
ATOM 575 C C . GLU A 1 71 ? -2.43 -16.062 -15.43 1 98 71 GLU A C 1
ATOM 577 O O . GLU A 1 71 ? -2.971 -17.062 -15.906 1 98 71 GLU A O 1
ATOM 582 N N . LEU A 1 72 ? -2.125 -15.961 -14.164 1 97 72 LEU A N 1
ATOM 583 C CA . LEU A 1 72 ? -2.434 -17.047 -13.234 1 97 72 LEU A CA 1
ATOM 584 C C . LEU A 1 72 ? -3.941 -17.203 -13.07 1 97 72 LEU A C 1
ATOM 586 O O . LEU A 1 72 ? -4.438 -18.328 -12.961 1 97 72 LEU A O 1
ATOM 590 N N . GLU A 1 73 ? -4.645 -16.109 -13.07 1 97.31 73 GLU A N 1
ATOM 591 C CA . GLU A 1 73 ? -6.102 -16.156 -12.992 1 97.31 73 GLU A CA 1
ATOM 592 C C . GLU A 1 73 ? -6.695 -16.844 -14.219 1 97.31 73 GLU A C 1
ATOM 594 O O . GLU A 1 73 ? -7.613 -17.656 -14.094 1 97.31 73 GLU A O 1
ATOM 599 N N . GLN A 1 74 ? -6.168 -16.531 -15.344 1 97.19 74 GLN A N 1
ATOM 600 C CA . GLN A 1 74 ? -6.629 -17.172 -16.578 1 97.19 74 GLN A CA 1
ATOM 601 C C . GLN A 1 74 ? -6.371 -18.672 -16.547 1 97.19 74 GLN A C 1
ATOM 603 O O . GLN A 1 74 ? -7.23 -19.453 -16.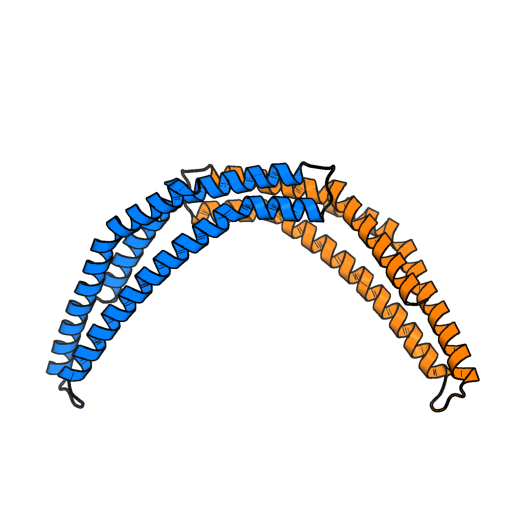953 1 97.19 74 GLN A O 1
ATOM 608 N N . LEU A 1 75 ? -5.184 -19.016 -16.094 1 96.62 75 LEU A N 1
ATOM 609 C CA . LEU A 1 75 ? -4.848 -20.422 -15.961 1 96.62 75 LEU A CA 1
ATOM 610 C C . LEU A 1 75 ? -5.828 -21.141 -15.047 1 96.62 75 LEU A C 1
ATOM 612 O O . LEU A 1 75 ? -6.312 -22.234 -15.367 1 96.62 75 LEU A O 1
ATOM 616 N N . GLN A 1 76 ? -6.156 -20.531 -13.984 1 94.69 76 GLN A N 1
ATOM 617 C CA . GLN A 1 76 ? -7.082 -21.109 -13.016 1 94.69 76 GLN A CA 1
ATOM 618 C C . GLN A 1 76 ? -8.492 -21.188 -13.594 1 94.69 76 GLN A C 1
ATOM 620 O O . GLN A 1 76 ? -9.195 -22.188 -13.398 1 94.69 76 GLN A O 1
ATOM 625 N N . ASN A 1 77 ? -8.938 -20.156 -14.273 1 96.94 77 ASN A N 1
ATOM 626 C CA . ASN A 1 77 ? -10.258 -20.141 -14.906 1 96.94 77 ASN A CA 1
ATOM 627 C C . ASN A 1 77 ? -10.391 -21.25 -15.945 1 96.94 77 ASN A C 1
ATOM 629 O O . ASN A 1 77 ? -11.43 -21.906 -16.047 1 96.94 77 ASN A O 1
ATOM 633 N N . LYS A 1 78 ? -9.383 -21.453 -16.703 1 96.75 78 LYS A N 1
ATOM 634 C CA . LYS A 1 78 ? -9.383 -22.516 -17.703 1 96.75 78 LYS A CA 1
ATOM 635 C C . LYS A 1 78 ? -9.547 -23.891 -17.047 1 96.75 78 LYS A C 1
ATOM 637 O O . LYS A 1 78 ? -10.312 -24.719 -17.531 1 96.75 78 LYS A O 1
ATOM 642 N N . LEU A 1 79 ? -8.82 -24.062 -15.969 1 95.38 79 LEU A N 1
ATOM 643 C CA . LEU A 1 79 ? -8.938 -25.312 -15.234 1 95.38 79 LEU A CA 1
ATOM 644 C C . LEU A 1 79 ? -10.352 -25.5 -14.695 1 95.38 79 LEU A C 1
ATOM 646 O O . LEU A 1 79 ? -10.922 -26.578 -14.812 1 95.38 79 LEU A O 1
ATOM 650 N N . GLN A 1 80 ? -10.938 -24.453 -14.164 1 95.62 80 GLN A N 1
ATOM 651 C CA . GLN A 1 80 ? -12.281 -24.516 -13.609 1 95.62 80 GLN A CA 1
ATOM 652 C C . GLN A 1 80 ? -13.312 -24.844 -14.695 1 95.62 80 GLN A C 1
ATOM 654 O O . GLN A 1 80 ? -14.188 -25.672 -14.492 1 95.62 80 GLN A O 1
ATOM 659 N N . ARG A 1 81 ? -13.156 -24.188 -15.82 1 96.88 81 ARG A N 1
ATOM 660 C CA . ARG A 1 81 ? -14.062 -24.453 -16.938 1 96.88 81 ARG A CA 1
ATOM 661 C C . ARG A 1 81 ? -13.953 -25.906 -17.391 1 96.88 81 ARG A C 1
ATOM 663 O O . ARG A 1 81 ? -14.969 -26.547 -17.672 1 96.88 81 ARG A O 1
ATOM 670 N N . CYS A 1 82 ? -12.758 -26.406 -17.469 1 96.88 82 CYS A N 1
ATOM 671 C CA . CYS A 1 82 ? -12.523 -27.781 -17.875 1 96.88 82 CYS A CA 1
ATOM 672 C C . CYS A 1 82 ? -13.203 -28.75 -16.906 1 96.88 82 CYS A C 1
ATOM 674 O O . CYS A 1 82 ? -13.898 -29.672 -17.344 1 96.88 82 CYS A O 1
ATOM 676 N N . VAL A 1 83 ? -13.078 -28.531 -15.57 1 95.38 83 VAL A N 1
ATOM 677 C CA . VAL A 1 83 ? -13.641 -29.406 -14.555 1 95.38 83 VAL A CA 1
ATOM 678 C C . VAL A 1 83 ? -15.164 -29.297 -14.562 1 95.38 83 VAL A C 1
ATOM 680 O O . VAL A 1 83 ? -15.859 -30.297 -14.375 1 95.38 83 VAL A O 1
ATOM 683 N N . MET A 1 84 ? -15.656 -28.109 -14.828 1 96.31 84 MET A N 1
ATOM 684 C CA . MET A 1 84 ? -17.109 -27.922 -14.922 1 96.31 84 MET A CA 1
ATOM 685 C C . MET A 1 84 ? -17.672 -28.703 -16.109 1 96.31 84 MET A C 1
ATOM 687 O O . MET A 1 84 ? -18.75 -29.297 -16.016 1 96.31 84 MET A O 1
ATOM 691 N N . ASP A 1 85 ? -17 -28.703 -17.203 1 97.12 85 ASP A N 1
ATOM 692 C CA . ASP A 1 85 ? -17.406 -29.484 -18.375 1 97.12 85 ASP A CA 1
ATOM 693 C C . ASP A 1 85 ? -17.453 -30.984 -18.047 1 97.12 85 ASP A C 1
ATOM 695 O O . ASP A 1 85 ? -18.391 -31.672 -18.453 1 97.12 85 ASP A O 1
ATOM 699 N N . CYS A 1 86 ? -16.422 -31.422 -17.281 1 96 86 CYS A N 1
ATOM 700 C CA . CYS A 1 86 ? -16.422 -32.812 -16.844 1 96 86 CYS A CA 1
ATOM 701 C C . CYS A 1 86 ? -17.656 -33.094 -16 1 96 86 CYS A C 1
ATOM 703 O O . CYS A 1 86 ? -18.328 -34.125 -16.203 1 96 86 CYS A O 1
ATOM 705 N N . ASN A 1 87 ? -18.016 -32.188 -15.094 1 94.19 87 ASN A N 1
ATOM 706 C CA . ASN A 1 87 ? -19.172 -32.344 -14.219 1 94.19 87 ASN A CA 1
ATOM 707 C C . ASN A 1 87 ? -20.469 -32.406 -15.016 1 94.19 87 ASN A C 1
ATOM 709 O O . ASN A 1 87 ? -21.312 -33.25 -14.789 1 94.19 87 ASN A O 1
ATOM 713 N N . ASP A 1 88 ? -20.656 -31.531 -15.922 1 94.94 88 ASP A N 1
ATOM 714 C CA . ASP A 1 88 ? -21.844 -31.469 -16.766 1 94.94 88 ASP A CA 1
ATOM 715 C C . ASP A 1 88 ? -22.016 -32.75 -17.578 1 94.94 88 ASP A C 1
ATOM 717 O O . ASP A 1 88 ? -23.109 -33.312 -17.656 1 94.94 88 ASP A O 1
ATOM 721 N N . ASP A 1 89 ? -20.938 -33.281 -18.125 1 94.69 89 ASP A N 1
ATOM 722 C CA . ASP A 1 89 ? -20.969 -34.469 -18.938 1 94.69 89 ASP A CA 1
ATOM 723 C C . ASP A 1 89 ? -21.406 -35.688 -18.125 1 94.69 89 ASP A C 1
ATOM 725 O O . ASP A 1 89 ? -22.219 -36.5 -18.578 1 94.69 89 ASP A O 1
ATOM 729 N N . ILE A 1 90 ? -20.922 -35.656 -16.828 1 93.94 90 ILE A N 1
ATOM 730 C CA . ILE A 1 90 ? -21.234 -36.812 -15.969 1 93.94 90 ILE A CA 1
ATOM 731 C C . ILE A 1 90 ? -22.688 -36.719 -15.516 1 93.94 90 ILE A C 1
ATOM 733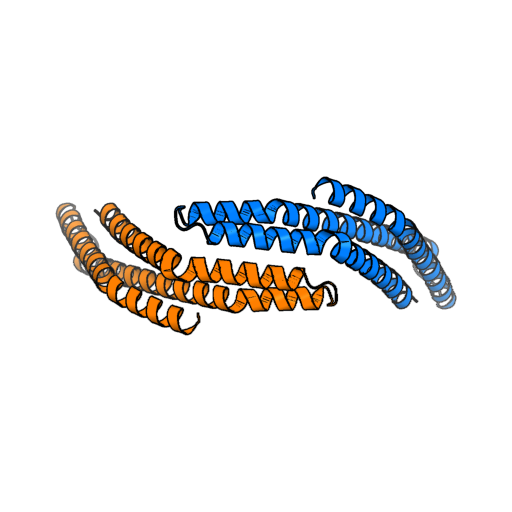 O O . ILE A 1 90 ? -23.375 -37.75 -15.43 1 93.94 90 ILE A O 1
ATOM 737 N N . ARG A 1 91 ? -23.125 -35.594 -15.227 1 89.44 91 ARG A N 1
ATOM 738 C CA . ARG A 1 91 ? -24.5 -35.406 -14.781 1 89.44 91 ARG A CA 1
ATOM 739 C C . ARG A 1 91 ? -25.484 -35.844 -15.859 1 89.44 91 ARG A C 1
ATOM 741 O O . ARG A 1 91 ? -26.5 -36.469 -15.562 1 89.44 91 ARG A O 1
ATOM 748 N N . VAL A 1 92 ? -25.188 -35.562 -17.141 1 89.31 92 VAL A N 1
ATOM 749 C CA . VAL A 1 92 ? -26.031 -35.938 -18.281 1 89.31 92 VAL A CA 1
ATOM 750 C C . VAL A 1 92 ? -26.078 -37.438 -18.422 1 89.31 92 VAL A C 1
ATOM 752 O O . VAL A 1 92 ? -27.141 -38.031 -18.656 1 89.31 92 VAL A O 1
ATOM 755 N N . LYS A 1 93 ? -25.016 -38.125 -18.141 1 91.75 93 LYS A N 1
ATOM 756 C CA . LYS A 1 93 ? -24.891 -39.562 -18.328 1 91.75 93 LYS A CA 1
ATOM 757 C C . LYS A 1 93 ? -25.516 -40.312 -17.156 1 91.75 93 LYS A C 1
ATOM 759 O O . LYS A 1 93 ? -26.078 -41.406 -17.344 1 91.75 93 LYS A O 1
ATOM 764 N N . MET A 1 94 ? -25.406 -39.875 -15.938 1 87.31 94 MET A N 1
ATOM 765 C CA . MET A 1 94 ? -25.875 -40.562 -14.734 1 87.31 94 MET A CA 1
ATOM 766 C C . MET A 1 94 ? -27.391 -40.562 -14.648 1 87.31 94 MET A C 1
ATOM 768 O O . MET A 1 94 ? -28 -41.5 -14.156 1 87.31 94 MET A O 1
ATOM 772 N N . GLY A 1 95 ? -28.078 -39.656 -15.203 1 81.31 95 GLY A N 1
ATOM 773 C CA . GLY A 1 95 ? -29.531 -39.562 -15.102 1 81.31 95 GLY A CA 1
ATOM 774 C C . GLY A 1 95 ? -30 -39.156 -13.719 1 81.31 95 GLY A C 1
ATOM 775 O O . GLY A 1 95 ? -29.188 -38.906 -12.828 1 81.31 95 GLY A O 1
ATOM 776 N N . PRO A 1 96 ? -31.297 -39.094 -13.445 1 85.31 96 PRO A N 1
ATOM 777 C CA . PRO A 1 96 ? -31.891 -38.562 -12.211 1 85.31 96 PRO A CA 1
ATOM 778 C C . PRO A 1 96 ? -31.875 -39.562 -11.07 1 85.31 96 PRO A C 1
ATOM 780 O O . PRO A 1 96 ? -31.859 -39.188 -9.898 1 85.31 96 PRO A O 1
ATOM 783 N N . ASN A 1 97 ? -31.875 -40.906 -11.375 1 88.44 97 ASN A N 1
ATOM 784 C CA . ASN A 1 97 ? -31.938 -41.906 -10.32 1 88.44 97 ASN A CA 1
ATOM 785 C C . ASN A 1 97 ? -30.906 -43 -10.531 1 88.44 97 ASN A C 1
ATOM 787 O O . ASN A 1 97 ? -31.281 -44.156 -10.812 1 88.44 97 ASN A O 1
ATOM 791 N N . PRO A 1 98 ? -29.719 -42.594 -10.266 1 87.56 98 PRO A N 1
ATOM 792 C CA . PRO A 1 98 ? -28.672 -43.594 -10.5 1 87.56 98 PRO A CA 1
ATOM 793 C C . PRO A 1 98 ? -28.562 -44.625 -9.375 1 87.56 98 PRO A C 1
ATOM 795 O O . PRO A 1 98 ? -28.844 -44.281 -8.219 1 87.56 98 PRO A O 1
ATOM 798 N N . SER A 1 99 ? -28.25 -45.812 -9.75 1 91.75 99 SER A N 1
ATOM 799 C CA . SER A 1 99 ? -27.938 -46.844 -8.758 1 91.75 99 SER A CA 1
ATOM 800 C C . SER A 1 99 ? -26.578 -46.594 -8.117 1 91.75 99 SER A C 1
ATOM 802 O O . SER A 1 99 ? -25.797 -45.75 -8.594 1 91.75 99 SER A O 1
ATOM 804 N N . GLU A 1 100 ? -26.328 -47.219 -6.973 1 90.25 100 GLU A N 1
ATOM 805 C CA . GLU A 1 100 ? -25.047 -47.062 -6.285 1 90.25 100 GLU A CA 1
ATOM 806 C C . GLU A 1 100 ? -23.875 -47.438 -7.191 1 90.25 100 GLU A C 1
ATOM 808 O O . GLU A 1 100 ? -22.828 -46.812 -7.172 1 90.25 100 GLU A O 1
ATOM 813 N N . ALA A 1 101 ? -24.188 -48.594 -7.949 1 91.06 101 ALA A N 1
ATOM 814 C CA . ALA A 1 101 ? -23.156 -49.062 -8.883 1 91.06 101 ALA A CA 1
ATOM 815 C C . ALA A 1 101 ? -22.891 -48.031 -9.969 1 91.06 101 ALA A C 1
ATOM 817 O O . ALA A 1 101 ? -21.75 -47.812 -10.367 1 91.06 101 ALA A O 1
ATOM 818 N N . GLU A 1 102 ? -23.875 -47.281 -10.383 1 89.25 102 GLU A N 1
ATOM 819 C CA . GLU A 1 102 ? -23.75 -46.219 -11.398 1 89.25 102 GLU A CA 1
ATOM 820 C C . GLU A 1 102 ? -23.016 -45 -10.844 1 89.25 102 GLU A C 1
ATOM 822 O O . GLU A 1 102 ? -22.156 -44.438 -11.508 1 89.25 102 GLU A O 1
ATOM 827 N N . VAL A 1 103 ? -23.375 -44.688 -9.602 1 90 103 VAL A N 1
ATOM 828 C CA . VAL A 1 103 ? -22.734 -43.562 -8.953 1 90 103 VAL A CA 1
ATOM 829 C C . VAL A 1 103 ? -21.234 -43.781 -8.867 1 90 103 VAL A C 1
ATOM 831 O O . VAL A 1 103 ? -20.453 -42.875 -9.164 1 90 103 VAL A O 1
ATOM 834 N N . SER A 1 104 ? -20.797 -44.938 -8.484 1 92.25 104 SER A N 1
ATOM 835 C CA . SER A 1 104 ? -19.375 -45.281 -8.359 1 92.25 104 SER A CA 1
ATOM 836 C C . SER A 1 104 ? -18.672 -45.188 -9.711 1 92.25 104 SER A C 1
ATOM 838 O O . SER A 1 104 ? -17.562 -44.656 -9.812 1 92.25 104 SER A O 1
ATOM 840 N N . LYS A 1 105 ? -19.328 -45.781 -10.719 1 93.06 105 LYS A N 1
ATOM 841 C CA . LYS A 1 105 ? -18.766 -45.781 -12.062 1 93.06 105 LYS A CA 1
ATOM 842 C C . LYS A 1 105 ? -18.578 -44.344 -12.57 1 93.06 105 LYS A C 1
ATOM 844 O O . LYS A 1 105 ? -17.516 -44 -13.086 1 93.06 105 LYS A O 1
ATOM 849 N N . TYR A 1 106 ? -19.562 -43.438 -12.32 1 92.56 106 TYR A N 1
ATOM 850 C CA . TYR A 1 106 ? -19.516 -42.094 -12.852 1 92.56 106 TYR A CA 1
ATOM 851 C C . TYR A 1 106 ? -18.562 -41.219 -12.039 1 92.56 106 TYR A C 1
ATOM 853 O O . TYR A 1 106 ? -17.953 -40.281 -12.57 1 92.56 106 TYR A O 1
ATOM 861 N N . THR A 1 107 ? -18.438 -41.531 -10.766 1 91.19 107 THR A N 1
ATOM 862 C CA . THR A 1 107 ? -17.438 -40.844 -9.953 1 91.19 107 THR A CA 1
ATOM 863 C C . THR A 1 107 ? -16.031 -41.125 -10.484 1 91.19 107 THR A C 1
ATOM 865 O O . THR A 1 107 ? -15.203 -40.188 -10.578 1 91.19 107 THR A O 1
ATOM 868 N N . ALA A 1 108 ? -15.797 -42.344 -10.883 1 93.06 108 ALA A N 1
ATOM 869 C CA . ALA A 1 108 ? -14.492 -42.719 -11.438 1 93.06 108 ALA A CA 1
ATOM 870 C C . ALA A 1 108 ? -14.258 -42 -12.781 1 93.06 108 ALA A C 1
ATOM 872 O O . ALA A 1 108 ? -13.141 -41.594 -13.07 1 93.06 108 ALA A O 1
ATOM 873 N N . LEU A 1 109 ? -15.328 -41.906 -13.555 1 93.38 109 LEU A N 1
ATOM 874 C CA . LEU A 1 109 ? -15.219 -41.219 -14.836 1 93.38 109 LEU A CA 1
ATOM 875 C C . LEU A 1 109 ? -14.922 -39.75 -14.648 1 93.38 109 LEU A C 1
ATOM 877 O O . LEU A 1 109 ? -14.125 -39.156 -15.398 1 93.38 109 LEU A O 1
ATOM 881 N N . PHE A 1 110 ? -15.555 -39.156 -13.633 1 93.38 110 PHE A N 1
ATOM 882 C CA . PHE A 1 110 ? -15.289 -37.75 -13.305 1 93.38 110 PHE A CA 1
ATOM 883 C C . PHE A 1 110 ? -13.828 -37.562 -12.922 1 93.38 110 PHE A C 1
ATOM 885 O O . PHE A 1 110 ? -13.18 -36.625 -13.391 1 93.38 110 PHE A O 1
ATOM 892 N N . GLU A 1 111 ? -13.344 -38.438 -12.102 1 93.56 111 GLU A N 1
ATOM 893 C CA . GLU A 1 111 ? -11.969 -38.312 -11.633 1 93.56 111 GLU A CA 1
ATOM 894 C C . GLU A 1 111 ? -10.984 -38.406 -12.797 1 93.56 111 GLU A C 1
ATOM 896 O O . GLU A 1 111 ? -9.984 -37.688 -12.828 1 93.56 111 GLU A O 1
ATOM 901 N N . THR A 1 112 ? -11.242 -39.312 -13.758 1 95.19 112 THR A N 1
ATOM 902 C CA . THR A 1 112 ? -10.391 -39.438 -14.938 1 95.19 112 THR A CA 1
ATOM 903 C C . THR A 1 112 ? -10.445 -38.156 -15.781 1 95.19 112 THR A C 1
ATOM 905 O O . THR A 1 112 ? -9.414 -37.656 -16.234 1 95.19 112 THR A O 1
ATOM 908 N N . CYS A 1 113 ? -11.609 -37.656 -15.922 1 95.06 113 CYS A N 1
ATOM 909 C CA . CYS A 1 113 ? -11.805 -36.438 -16.688 1 95.06 113 CYS A CA 1
ATOM 910 C C . CYS A 1 113 ? -11.07 -35.25 -16.031 1 95.06 113 CYS A C 1
ATOM 912 O O . CYS A 1 113 ? -10.359 -34.5 -16.703 1 95.06 113 CYS A O 1
ATOM 914 N N . ALA A 1 114 ? -11.227 -35.156 -14.688 1 94.19 114 ALA A N 1
ATOM 915 C CA . ALA A 1 114 ? -10.555 -34.094 -13.938 1 94.19 114 ALA A CA 1
ATOM 916 C C . ALA A 1 114 ? -9.039 -34.219 -14.055 1 94.19 114 ALA A C 1
ATOM 918 O O . ALA A 1 114 ? -8.336 -33.219 -14.172 1 94.19 114 ALA A O 1
ATOM 919 N N . LYS A 1 115 ? -8.578 -35.406 -13.992 1 96.44 115 LYS A N 1
ATOM 920 C CA . LYS A 1 115 ? -7.145 -35.656 -14.148 1 96.44 115 LYS A CA 1
ATOM 921 C C . LYS A 1 115 ? -6.652 -35.156 -15.508 1 96.44 115 LYS A C 1
ATOM 923 O O . LYS A 1 115 ? -5.574 -34.562 -15.609 1 96.44 115 LYS A O 1
ATOM 928 N N . ASN A 1 116 ? -7.43 -35.438 -16.547 1 96.44 116 ASN A N 1
ATOM 929 C CA . ASN A 1 116 ? -7.074 -34.969 -17.891 1 96.44 116 ASN A CA 1
ATOM 930 C C . ASN A 1 116 ? -6.977 -33.438 -17.953 1 96.44 116 ASN A C 1
ATOM 932 O O . ASN A 1 116 ? -6.098 -32.906 -18.625 1 96.44 116 ASN A O 1
ATOM 936 N N . CYS A 1 117 ? -7.848 -32.781 -17.25 1 96.62 117 CYS A N 1
ATOM 937 C CA . CYS A 1 117 ? -7.816 -31.312 -17.203 1 96.62 117 CYS A CA 1
ATOM 938 C C . CYS A 1 117 ? -6.516 -30.812 -16.578 1 96.62 117 CYS A C 1
ATOM 940 O O . CYS A 1 117 ? -5.875 -29.906 -17.094 1 96.62 117 CYS A O 1
ATOM 942 N N . VAL A 1 118 ? -6.125 -31.406 -15.445 1 96.5 118 VAL A N 1
ATOM 943 C CA . VAL A 1 118 ? -4.906 -31.016 -14.734 1 96.5 118 VAL A CA 1
ATOM 944 C C . VAL A 1 118 ? -3.689 -31.281 -15.617 1 96.5 118 VAL A C 1
ATOM 946 O O . VAL A 1 118 ? -2.812 -30.422 -15.75 1 96.5 118 VAL A O 1
ATOM 949 N N . ASP A 1 119 ? -3.676 -32.438 -16.281 1 96.88 119 ASP A N 1
ATOM 950 C CA . ASP A 1 119 ? -2.561 -32.781 -17.156 1 96.88 119 ASP A CA 1
ATOM 951 C C . ASP A 1 119 ? -2.4 -31.781 -18.297 1 96.88 119 ASP A C 1
ATOM 953 O O . ASP A 1 119 ? -1.283 -31.391 -18.625 1 96.88 119 ASP A O 1
ATOM 957 N N . LYS A 1 120 ? -3.445 -31.438 -18.875 1 96.38 120 LYS A N 1
ATOM 958 C CA . LYS A 1 120 ? -3.426 -30.469 -19.969 1 96.38 120 LYS A CA 1
ATOM 959 C C . LYS A 1 120 ? -2.867 -29.125 -19.516 1 96.38 120 LYS A C 1
ATOM 961 O O . LYS A 1 120 ? -2.059 -28.516 -20.203 1 96.38 120 LYS A O 1
ATOM 966 N N . GLN A 1 121 ? -3.289 -28.703 -18.375 1 95.56 121 GLN A N 1
ATOM 967 C CA . GLN A 1 121 ? -2.844 -27.406 -17.859 1 95.56 121 GLN A CA 1
ATOM 968 C C . GLN A 1 121 ? -1.364 -27.453 -17.5 1 95.56 121 GLN A C 1
ATOM 970 O O . GLN A 1 121 ? -0.63 -26.484 -17.75 1 95.56 121 GLN A O 1
ATOM 975 N N . ILE A 1 122 ? -0.963 -28.531 -16.828 1 96.81 122 ILE A N 1
ATOM 976 C CA . ILE A 1 122 ? 0.44 -28.672 -16.453 1 96.81 122 ILE A CA 1
ATOM 977 C C . ILE A 1 122 ? 1.307 -28.672 -17.719 1 96.81 122 ILE A C 1
ATOM 979 O O . ILE A 1 122 ? 2.389 -28.078 -17.734 1 96.81 122 ILE A O 1
ATOM 983 N N . ALA A 1 123 ? 0.805 -29.281 -18.75 1 96.94 123 ALA A N 1
ATOM 984 C CA . ALA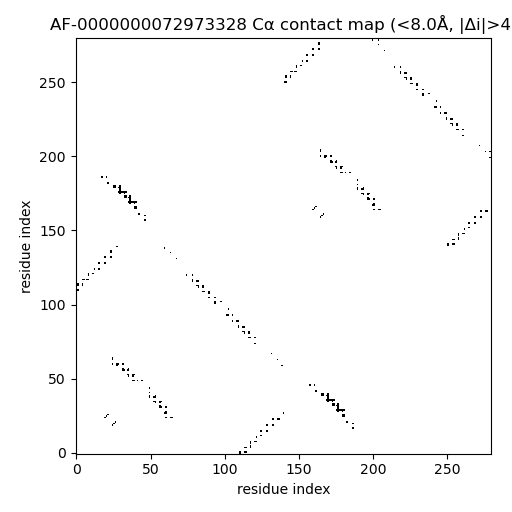 A 1 123 ? 1.536 -29.344 -20.016 1 96.94 123 ALA A CA 1
ATOM 985 C C . ALA A 1 123 ? 1.639 -27.969 -20.656 1 96.94 123 ALA A C 1
ATOM 987 O O . ALA A 1 123 ? 2.561 -27.703 -21.438 1 96.94 123 ALA A O 1
ATOM 988 N N . TYR A 1 124 ? 0.72 -27.141 -20.328 1 96.56 124 TYR A N 1
ATOM 989 C CA . TYR A 1 124 ? 0.661 -25.797 -20.891 1 96.56 124 TYR A CA 1
ATOM 990 C C . TYR A 1 124 ? 1.57 -24.844 -20.109 1 96.56 124 TYR A C 1
ATOM 992 O O . TYR A 1 124 ? 2.004 -23.828 -20.641 1 96.56 124 TYR A O 1
ATOM 1000 N N . MET A 1 125 ? 1.969 -25.109 -18.922 1 96.88 125 MET A N 1
ATOM 1001 C CA . MET A 1 125 ? 2.623 -24.188 -18 1 96.88 125 MET A CA 1
ATOM 1002 C C . MET A 1 125 ? 3.998 -23.781 -18.516 1 96.88 125 MET A C 1
ATOM 1004 O O . MET A 1 125 ? 4.398 -22.625 -18.391 1 96.88 125 MET A O 1
ATOM 1008 N N . PRO A 1 126 ? 4.738 -24.75 -19.141 1 97.06 126 PRO A N 1
ATOM 1009 C CA . PRO A 1 126 ? 6.035 -24.328 -19.672 1 97.06 126 PRO A CA 1
ATOM 1010 C C . PRO A 1 126 ? 5.914 -23.234 -20.75 1 97.06 126 PRO A C 1
ATOM 1012 O O . PRO A 1 126 ? 6.719 -22.312 -20.781 1 97.06 126 PRO A O 1
ATOM 1015 N N . SER A 1 127 ? 4.934 -23.344 -21.609 1 97.62 127 SER A N 1
ATOM 1016 C CA . SER A 1 127 ? 4.707 -22.328 -22.625 1 97.62 127 SER A CA 1
ATOM 1017 C C . SER A 1 127 ? 4.262 -21.016 -22 1 97.62 127 SER A C 1
ATOM 1019 O O . SER A 1 127 ? 4.703 -19.938 -22.422 1 97.62 127 SER A O 1
ATOM 1021 N N . LEU A 1 128 ? 3.416 -21.094 -21.062 1 97.81 128 LEU A N 1
ATOM 1022 C CA . LEU A 1 128 ? 2.977 -19.906 -20.344 1 97.81 128 LEU A CA 1
ATOM 1023 C C . LEU A 1 128 ? 4.156 -19.219 -19.672 1 97.81 128 LEU A C 1
ATOM 1025 O O . LEU A 1 128 ? 4.289 -17.984 -19.75 1 97.81 128 LEU A O 1
ATOM 1029 N N . LEU A 1 129 ? 4.996 -19.969 -18.984 1 97.88 129 LEU A N 1
ATOM 1030 C CA . LEU A 1 129 ? 6.176 -19.438 -18.312 1 97.88 129 LEU A CA 1
ATOM 1031 C C . LEU A 1 129 ? 7.07 -18.688 -19.312 1 97.88 129 LEU A C 1
ATOM 1033 O O . LEU A 1 129 ? 7.539 -17.594 -19.016 1 97.88 129 LEU A O 1
ATOM 1037 N N . LYS A 1 130 ? 7.273 -19.312 -20.453 1 97.25 130 LYS A N 1
ATOM 1038 C CA . LYS A 1 130 ? 8.102 -18.703 -21.484 1 97.25 130 LYS A CA 1
ATOM 1039 C C . LYS A 1 130 ? 7.527 -17.359 -21.906 1 97.25 130 LYS A C 1
ATOM 1041 O O . LYS A 1 130 ? 8.266 -16.375 -22.062 1 97.25 130 LYS A O 1
ATOM 1046 N N . ARG A 1 131 ? 6.27 -17.312 -22.078 1 97.06 131 ARG A N 1
ATOM 1047 C CA . ARG A 1 131 ? 5.594 -16.078 -22.469 1 97.06 131 ARG A CA 1
ATOM 1048 C C . ARG A 1 131 ? 5.723 -15.008 -21.391 1 97.06 131 ARG A C 1
ATOM 1050 O O . ARG A 1 131 ? 5.984 -13.844 -21.688 1 97.06 131 ARG A O 1
ATOM 1057 N N . MET A 1 132 ? 5.496 -15.414 -20.172 1 97.5 132 MET A N 1
ATOM 1058 C CA . MET A 1 132 ? 5.586 -14.477 -19.062 1 97.5 132 MET A CA 1
ATOM 1059 C C . MET A 1 132 ? 7.004 -13.93 -18.922 1 97.5 132 MET A C 1
ATOM 1061 O O . MET A 1 132 ? 7.195 -12.742 -18.688 1 97.5 132 MET A O 1
ATOM 1065 N N . LYS A 1 133 ? 7.988 -14.805 -19.078 1 97.12 133 LYS A N 1
ATOM 1066 C CA . LYS A 1 133 ? 9.383 -14.367 -19.031 1 97.12 133 LYS A CA 1
ATOM 1067 C C . LYS A 1 133 ? 9.688 -13.367 -20.141 1 97.12 133 LYS A C 1
ATOM 1069 O O . LYS A 1 133 ? 10.367 -12.367 -19.906 1 97.12 133 LYS A O 1
ATOM 1074 N N . SER A 1 134 ? 9.172 -13.672 -21.297 1 96.69 134 SER A N 1
ATOM 1075 C CA . SER A 1 134 ? 9.375 -12.773 -22.438 1 96.69 134 SER A CA 1
ATOM 1076 C C . SER A 1 134 ? 8.773 -11.398 -22.156 1 96.69 134 SER A C 1
ATOM 1078 O O . SER A 1 134 ? 9.414 -10.375 -22.406 1 96.69 134 SER A O 1
ATOM 1080 N N . GLU A 1 135 ? 7.566 -11.367 -21.672 1 96.69 135 GLU A N 1
ATOM 1081 C CA . GLU A 1 135 ? 6.879 -10.117 -21.359 1 96.69 135 GLU A CA 1
ATOM 1082 C C . GLU A 1 135 ? 7.621 -9.344 -20.281 1 96.69 135 GLU A C 1
ATOM 1084 O O . GLU A 1 135 ? 7.809 -8.133 -20.391 1 96.69 135 GLU A O 1
ATOM 1089 N N . LEU A 1 136 ? 8.031 -9.992 -19.203 1 96.38 136 LEU A N 1
ATOM 1090 C CA . LEU A 1 136 ? 8.711 -9.359 -18.078 1 96.38 136 LEU A CA 1
ATOM 1091 C C . LEU A 1 136 ? 10.094 -8.875 -18.484 1 96.38 136 LEU A C 1
ATOM 1093 O O . LEU A 1 136 ? 10.602 -7.891 -17.938 1 96.38 136 LEU A O 1
ATOM 1097 N N . GLY A 1 137 ? 10.664 -9.555 -19.422 1 93.44 137 GLY A N 1
ATOM 1098 C CA . GLY A 1 137 ? 11.977 -9.18 -19.922 1 93.44 137 GLY A CA 1
ATOM 1099 C C . GLY A 1 137 ? 11.961 -7.906 -20.734 1 93.44 137 GLY A C 1
ATOM 1100 O O . GLY A 1 137 ? 12.977 -7.207 -20.828 1 93.44 137 GLY A O 1
ATOM 1101 N N . LYS A 1 138 ? 10.875 -7.516 -21.391 1 89.12 138 LYS A N 1
ATOM 1102 C CA . LYS A 1 138 ? 10.727 -6.289 -22.172 1 89.12 138 LYS A CA 1
ATOM 1103 C C . LYS A 1 138 ? 10.633 -5.066 -21.266 1 89.12 138 LYS A C 1
ATOM 1105 O O . LYS A 1 138 ? 10.969 -3.953 -21.672 1 89.12 138 LYS A O 1
ATOM 1110 N N . ASN A 1 139 ? 10.117 -5.277 -20.109 1 71.5 139 ASN A N 1
ATOM 1111 C CA . ASN A 1 139 ? 9.844 -4.164 -19.203 1 71.5 139 ASN A CA 1
ATOM 1112 C C . ASN A 1 139 ? 10.914 -4.043 -18.125 1 71.5 139 ASN A C 1
ATOM 1114 O O . ASN A 1 139 ? 10.664 -3.475 -17.062 1 71.5 139 ASN A O 1
ATOM 1118 N N . LYS A 1 140 ? 12.039 -4.609 -18.375 1 65.81 140 LYS A N 1
ATOM 1119 C CA . LYS A 1 140 ? 13.141 -4.504 -17.422 1 65.81 140 LYS A CA 1
ATOM 1120 C C . LYS A 1 140 ? 13.82 -3.139 -17.516 1 65.81 140 LYS A C 1
ATOM 1122 O O . LYS A 1 140 ? 13.914 -2.555 -18.594 1 65.81 140 LYS A O 1
ATOM 1127 N N . MET B 1 1 ? -15.078 35.125 6.91 1 59.84 1 MET B N 1
ATOM 1128 C CA . MET B 1 1 ? -14.109 35.094 8 1 59.84 1 MET B CA 1
ATOM 1129 C C . MET B 1 1 ? -13.844 33.625 8.414 1 59.84 1 MET B C 1
ATOM 1131 O O . MET B 1 1 ? -12.688 33.25 8.602 1 59.84 1 MET B O 1
ATOM 1135 N N . VAL B 1 2 ? -14.898 32.812 8.172 1 71.88 2 VAL B N 1
ATOM 1136 C CA . VAL B 1 2 ? -14.75 31.406 8.562 1 71.88 2 VAL B CA 1
ATOM 1137 C C . VAL B 1 2 ? -13.781 30.703 7.621 1 71.88 2 VAL B C 1
ATOM 1139 O O . VAL B 1 2 ? -12.922 29.938 8.062 1 71.88 2 VAL B O 1
ATOM 1142 N N . GLU B 1 3 ? -13.727 31.375 6.398 1 80.62 3 GLU B N 1
ATOM 1143 C CA . GLU B 1 3 ? -12.852 30.766 5.402 1 80.62 3 GLU B CA 1
ATOM 1144 C C . GLU B 1 3 ? -11.391 31.141 5.648 1 80.62 3 GLU B C 1
ATOM 1146 O O . GLU B 1 3 ? -10.492 30.312 5.508 1 80.62 3 GLU B O 1
ATOM 1151 N N . GLN B 1 4 ? -11.234 32.375 6.07 1 85.5 4 GLN B N 1
ATOM 1152 C CA . GLN B 1 4 ? -9.883 32.844 6.363 1 85.5 4 GLN B CA 1
ATOM 1153 C C . GLN B 1 4 ? -9.281 32.094 7.543 1 85.5 4 GLN B C 1
ATOM 1155 O O . GLN B 1 4 ? -8.094 31.75 7.523 1 85.5 4 GLN B O 1
ATOM 1160 N N . GLN B 1 5 ? -10.078 31.812 8.602 1 89.06 5 GLN B N 1
ATOM 1161 C CA . GLN B 1 5 ? -9.609 31.078 9.773 1 89.06 5 GLN B CA 1
ATOM 1162 C C . GLN B 1 5 ? -9.266 29.641 9.414 1 89.06 5 GLN B C 1
ATOM 1164 O O . GLN B 1 5 ? -8.258 29.109 9.883 1 89.06 5 GLN B O 1
ATOM 1169 N N . ARG B 1 6 ? -10.031 29.094 8.555 1 89.62 6 ARG B N 1
ATOM 1170 C CA . ARG B 1 6 ? -9.75 27.75 8.086 1 89.62 6 ARG B CA 1
ATOM 1171 C C . ARG B 1 6 ? -8.414 27.688 7.344 1 89.62 6 ARG B C 1
ATOM 1173 O O . ARG B 1 6 ? -7.625 26.766 7.539 1 89.62 6 ARG B O 1
ATOM 1180 N N . GLN B 1 7 ? -8.125 28.625 6.531 1 94 7 GLN B N 1
ATOM 1181 C CA . GLN B 1 7 ? -6.887 28.672 5.766 1 94 7 GLN B CA 1
ATOM 1182 C C . GLN B 1 7 ? -5.68 28.844 6.684 1 94 7 GLN B C 1
ATOM 1184 O O . GLN B 1 7 ? -4.621 28.266 6.445 1 94 7 GLN B O 1
ATOM 1189 N N . ARG B 1 8 ? -5.852 29.656 7.75 1 93.75 8 ARG B N 1
ATOM 1190 C CA . ARG B 1 8 ? -4.766 29.891 8.688 1 93.75 8 ARG B CA 1
ATOM 1191 C C . ARG B 1 8 ? -4.328 28.609 9.375 1 93.75 8 ARG B C 1
ATOM 1193 O O . ARG B 1 8 ? -3.133 28.312 9.445 1 93.75 8 ARG B O 1
ATOM 1200 N N . ILE B 1 9 ? -5.285 27.875 9.812 1 94.06 9 ILE B N 1
ATOM 1201 C CA . ILE B 1 9 ? -4.957 26.641 10.523 1 94.06 9 ILE B CA 1
ATOM 1202 C C . ILE B 1 9 ? -4.387 25.609 9.547 1 94.06 9 ILE B C 1
ATOM 1204 O O . ILE B 1 9 ? -3.441 24.891 9.883 1 94.06 9 ILE B O 1
ATOM 1208 N N . GLU B 1 10 ? -4.957 25.531 8.375 1 94.06 10 GLU B N 1
ATOM 1209 C CA . GLU B 1 10 ? -4.461 24.594 7.371 1 94.06 10 GLU B CA 1
ATOM 1210 C C . GLU B 1 10 ? -3.014 24.906 6.996 1 94.06 10 GLU B C 1
ATOM 1212 O O . GLU B 1 10 ? -2.207 23.984 6.816 1 94.06 10 GLU B O 1
ATOM 1217 N N . GLN B 1 11 ? -2.691 26.172 6.852 1 95.75 11 GLN B N 1
ATOM 1218 C CA . GLN B 1 11 ? -1.336 26.578 6.5 1 95.75 11 GLN B CA 1
ATOM 1219 C C . GLN B 1 11 ? -0.346 26.219 7.602 1 95.75 11 GLN B C 1
ATOM 1221 O O . GLN B 1 11 ? 0.74 25.703 7.32 1 95.75 11 GLN B O 1
ATOM 1226 N N . GLU B 1 12 ? -0.761 26.453 8.805 1 96.38 12 GLU B N 1
ATOM 1227 C CA . GLU B 1 12 ? 0.12 26.141 9.93 1 96.38 12 GLU B CA 1
ATOM 1228 C C . GLU B 1 12 ? 0.314 24.625 10.055 1 96.38 12 GLU B C 1
ATOM 1230 O O . GLU B 1 12 ? 1.415 24.156 10.359 1 96.38 12 GLU B O 1
ATOM 1235 N N . MET B 1 13 ? -0.779 23.891 9.836 1 96 13 MET B N 1
ATOM 1236 C CA . MET B 1 13 ? -0.682 22.438 9.867 1 96 13 MET B CA 1
ATOM 1237 C C . MET B 1 13 ? 0.248 21.938 8.766 1 96 13 MET B C 1
ATOM 1239 O O . MET B 1 13 ? 1.045 21.016 9 1 96 13 MET B O 1
ATOM 1243 N N . THR B 1 14 ? 0.138 22.484 7.574 1 95.94 14 THR B N 1
ATOM 1244 C CA . THR B 1 14 ? 0.985 22.109 6.449 1 95.94 14 THR B CA 1
ATOM 1245 C C . THR B 1 14 ? 2.455 22.359 6.766 1 95.94 14 THR B C 1
ATOM 1247 O O . THR B 1 14 ? 3.314 21.531 6.473 1 95.94 14 THR B O 1
ATOM 1250 N N . LYS B 1 15 ? 2.688 23.484 7.395 1 96.44 15 LYS B N 1
ATOM 1251 C CA . LYS B 1 15 ? 4.055 23.812 7.789 1 96.44 15 LYS B CA 1
ATOM 1252 C C . LYS B 1 15 ? 4.605 22.781 8.773 1 96.44 15 LYS B C 1
ATOM 1254 O O . LYS B 1 15 ? 5.746 22.344 8.641 1 96.44 15 LYS B O 1
ATOM 1259 N N . MET B 1 16 ? 3.762 22.406 9.672 1 96.69 16 MET B N 1
ATOM 1260 C CA . MET B 1 16 ? 4.164 21.438 10.688 1 96.69 16 MET B CA 1
ATOM 1261 C C . MET B 1 16 ? 4.453 20.078 10.055 1 96.69 16 MET B C 1
ATOM 1263 O O . MET B 1 16 ? 5.477 19.469 10.352 1 96.69 16 MET B O 1
ATOM 1267 N N . VAL B 1 17 ? 3.656 19.688 9.227 1 96.88 17 VAL B N 1
ATOM 1268 C CA . VAL B 1 17 ? 3.801 18.375 8.578 1 96.88 17 VAL B CA 1
ATOM 1269 C C . VAL B 1 17 ? 5.043 18.375 7.695 1 96.88 17 VAL B C 1
ATOM 1271 O O . VAL B 1 17 ? 5.789 17.391 7.664 1 96.88 17 VAL B O 1
ATOM 1274 N N . ASN B 1 18 ? 5.25 19.453 6.961 1 96.31 18 ASN B N 1
ATOM 1275 C CA . ASN B 1 18 ? 6.434 19.578 6.121 1 96.31 18 ASN B CA 1
ATOM 1276 C C . ASN B 1 18 ? 7.719 19.516 6.945 1 96.31 18 ASN B C 1
ATOM 1278 O O . ASN B 1 18 ? 8.703 18.906 6.531 1 96.31 18 ASN B O 1
ATOM 1282 N N . GLU B 1 19 ? 7.648 20.156 8.016 1 96.38 19 GLU B N 1
ATOM 1283 C CA . GLU B 1 19 ? 8.812 20.109 8.898 1 96.38 19 GLU B CA 1
ATOM 1284 C C . GLU B 1 19 ? 9.078 18.703 9.398 1 96.38 19 GLU B C 1
ATOM 1286 O O . GLU B 1 19 ? 10.219 18.234 9.383 1 96.38 19 GLU B O 1
ATOM 1291 N N . LEU B 1 20 ? 8.047 18 9.805 1 96.88 20 LEU B N 1
ATOM 1292 C CA . LEU B 1 20 ? 8.18 16.625 10.273 1 96.88 20 LEU B CA 1
ATOM 1293 C C . LEU B 1 20 ? 8.672 15.719 9.148 1 96.88 20 LEU B C 1
ATOM 1295 O O . LEU B 1 20 ? 9.492 14.82 9.383 1 96.88 20 LEU B O 1
ATOM 1299 N N . ASP B 1 21 ? 8.156 15.969 8.008 1 96.69 21 ASP B N 1
ATOM 1300 C CA . ASP B 1 21 ? 8.555 15.18 6.848 1 96.69 21 ASP B CA 1
ATOM 1301 C C . ASP B 1 21 ? 10.047 15.32 6.574 1 96.69 21 ASP B C 1
ATOM 1303 O O . ASP B 1 21 ? 10.766 14.32 6.512 1 96.69 21 ASP B O 1
ATOM 1307 N N . LEU B 1 22 ? 10.516 16.5 6.562 1 95.56 22 LEU B N 1
ATOM 1308 C CA . LEU B 1 22 ? 11.898 16.766 6.18 1 95.56 22 LEU B CA 1
ATOM 1309 C C . LEU B 1 22 ? 12.859 16.344 7.281 1 95.56 22 LEU B C 1
ATOM 1311 O O . LEU B 1 22 ? 13.945 15.836 6.996 1 95.56 22 LEU B O 1
ATOM 1315 N N . GLU B 1 23 ? 12.391 16.422 8.406 1 94.81 23 GLU B N 1
ATOM 1316 C CA . GLU B 1 23 ? 13.32 16.156 9.508 1 94.81 23 GLU B CA 1
ATOM 1317 C C . GLU B 1 23 ? 13.336 14.672 9.875 1 94.81 23 GLU B C 1
ATOM 1319 O O . GLU B 1 23 ? 14.359 14.141 10.305 1 94.81 23 GLU B O 1
ATOM 1324 N N . TYR B 1 24 ? 12.141 14.031 9.633 1 96 24 TYR B N 1
ATOM 1325 C CA . TYR B 1 24 ? 12.086 12.688 10.188 1 96 24 TYR B CA 1
ATOM 1326 C C . TYR B 1 24 ? 11.508 11.703 9.18 1 96 24 TYR B C 1
ATOM 1328 O O . TYR B 1 24 ? 12.188 10.773 8.742 1 96 24 TYR B O 1
ATOM 1336 N N . LEU B 1 25 ? 10.289 11.945 8.719 1 96.5 25 LEU B N 1
ATOM 1337 C CA . LEU B 1 25 ? 9.516 10.938 7.996 1 96.5 25 LEU B CA 1
ATOM 1338 C C . LEU B 1 25 ? 10.188 10.57 6.68 1 96.5 25 LEU B C 1
ATOM 1340 O O . LEU B 1 25 ? 10.234 9.398 6.305 1 96.5 25 LEU B O 1
ATOM 1344 N N . ARG B 1 26 ? 10.688 11.547 6.02 1 95.81 26 ARG B N 1
ATOM 1345 C CA . ARG B 1 26 ? 11.32 11.312 4.727 1 95.81 26 ARG B CA 1
ATOM 1346 C C . ARG B 1 26 ? 12.562 10.445 4.875 1 95.81 26 ARG B C 1
ATOM 1348 O O . ARG B 1 26 ? 12.797 9.531 4.074 1 95.81 26 ARG B O 1
ATOM 1355 N N . LYS B 1 27 ? 13.328 10.688 5.82 1 96.19 27 LYS B N 1
ATOM 1356 C CA . LYS B 1 27 ? 14.508 9.867 6.094 1 96.19 27 LYS B CA 1
ATOM 1357 C C . LYS B 1 27 ? 14.102 8.445 6.469 1 96.19 27 LYS B C 1
ATOM 1359 O O . LYS B 1 27 ? 14.727 7.477 6.016 1 96.19 27 LYS B O 1
ATOM 1364 N N . MET B 1 28 ? 13.102 8.305 7.309 1 96.94 28 MET B N 1
ATOM 1365 C CA . MET B 1 28 ? 12.602 6.992 7.695 1 96.94 28 MET B CA 1
ATOM 1366 C C . MET B 1 28 ? 12.148 6.203 6.473 1 96.94 28 MET B C 1
ATOM 1368 O O . MET B 1 28 ? 12.375 4.996 6.387 1 96.94 28 MET B O 1
ATOM 1372 N N . GLN B 1 29 ? 11.5 6.855 5.582 1 97.75 29 GLN B N 1
ATOM 1373 C CA . GLN B 1 29 ? 11.039 6.215 4.355 1 97.75 29 GLN B CA 1
ATOM 1374 C C . GLN B 1 29 ? 12.211 5.758 3.496 1 97.75 29 GLN B C 1
ATOM 1376 O O . GLN B 1 29 ? 12.203 4.645 2.971 1 97.75 29 GLN B O 1
ATOM 1381 N N . ALA B 1 30 ? 13.219 6.648 3.377 1 98.31 30 ALA B N 1
ATOM 1382 C CA . ALA B 1 30 ? 14.406 6.273 2.621 1 98.31 30 ALA B CA 1
ATOM 1383 C C . ALA B 1 30 ? 15.062 5.031 3.217 1 98.31 30 ALA B C 1
ATOM 1385 O O . ALA B 1 30 ? 15.414 4.098 2.488 1 98.31 30 ALA B O 1
ATOM 1386 N N . ASP B 1 31 ? 15.188 5.086 4.5 1 98.12 31 ASP B N 1
ATOM 1387 C CA . ASP B 1 31 ? 15.797 3.951 5.188 1 98.12 31 ASP B CA 1
ATOM 1388 C C . ASP B 1 31 ? 14.969 2.684 5.004 1 98.12 31 ASP B C 1
ATOM 1390 O O . ASP B 1 31 ? 15.516 1.597 4.812 1 98.12 31 ASP B O 1
ATOM 1394 N N . MET B 1 32 ? 13.648 2.822 5.129 1 98.44 32 MET B N 1
ATOM 1395 C CA . MET B 1 32 ? 12.734 1.697 4.918 1 98.44 32 MET B CA 1
ATOM 1396 C C . MET B 1 32 ? 12.922 1.101 3.525 1 98.44 32 MET B C 1
ATOM 1398 O O . MET B 1 32 ? 13 -0.119 3.373 1 98.44 32 MET B O 1
ATOM 1402 N N . HIS B 1 33 ? 13.078 1.909 2.479 1 98.81 33 HIS B N 1
ATOM 1403 C CA . HIS B 1 33 ? 13.234 1.428 1.111 1 98.81 33 HIS B CA 1
ATOM 1404 C C . HIS B 1 33 ? 14.594 0.78 0.904 1 98.81 33 HIS B C 1
ATOM 1406 O O . HIS B 1 33 ? 14.711 -0.212 0.182 1 98.81 33 HIS B O 1
ATOM 1412 N N . ARG B 1 34 ? 15.625 1.32 1.551 1 98.75 34 ARG B N 1
ATOM 1413 C CA . ARG B 1 34 ? 16.938 0.688 1.481 1 98.75 34 ARG B CA 1
ATOM 1414 C C . ARG B 1 34 ? 16.922 -0.688 2.137 1 98.75 34 ARG B C 1
ATOM 1416 O O . ARG B 1 34 ? 17.484 -1.645 1.601 1 98.75 34 ARG B O 1
ATOM 1423 N N . CYS B 1 35 ? 16.312 -0.684 3.275 1 98.75 35 CYS B N 1
ATOM 1424 C CA . CYS B 1 35 ? 16.141 -1.955 3.967 1 98.75 35 CYS B CA 1
ATOM 1425 C C . CYS B 1 35 ? 15.383 -2.947 3.1 1 98.75 35 CYS B C 1
ATOM 1427 O O . CYS B 1 35 ? 15.789 -4.102 2.965 1 98.75 35 CYS B O 1
ATOM 1429 N N . ALA B 1 36 ? 14.281 -2.555 2.479 1 98.81 36 ALA B N 1
ATOM 1430 C CA . ALA B 1 36 ? 13.445 -3.402 1.634 1 98.81 36 ALA B CA 1
ATOM 1431 C C . ALA B 1 36 ? 14.211 -3.889 0.409 1 98.81 36 ALA B C 1
ATOM 1433 O O . ALA B 1 36 ? 14.062 -5.035 -0.014 1 98.81 36 ALA B O 1
ATOM 1434 N N . ALA B 1 37 ? 15.023 -3.039 -0.152 1 98.69 37 ALA B N 1
ATOM 1435 C CA . ALA B 1 37 ? 15.852 -3.441 -1.287 1 98.69 37 ALA B CA 1
ATOM 1436 C C . ALA B 1 37 ? 16.797 -4.586 -0.904 1 98.69 37 ALA B C 1
ATOM 1438 O O . ALA B 1 37 ? 16.969 -5.527 -1.677 1 98.69 37 ALA B O 1
ATOM 1439 N N . LYS B 1 38 ? 17.359 -4.473 0.271 1 98.69 38 LYS B N 1
ATOM 1440 C CA . LYS B 1 38 ? 18.25 -5.535 0.753 1 98.69 38 LYS B CA 1
ATOM 1441 C C . LYS B 1 38 ? 17.484 -6.855 0.885 1 98.69 38 LYS B C 1
ATOM 1443 O O . LYS B 1 38 ? 18.016 -7.914 0.551 1 98.69 38 LYS B O 1
ATOM 1448 N N . CYS B 1 39 ? 16.266 -6.781 1.379 1 98.69 39 CYS B N 1
ATOM 1449 C CA . CYS B 1 39 ? 15.43 -7.977 1.469 1 98.69 39 CYS B CA 1
ATOM 1450 C C . CYS B 1 39 ? 15.234 -8.609 0.096 1 98.69 39 CYS B C 1
ATOM 1452 O O . CYS B 1 39 ? 15.367 -9.828 -0.055 1 98.69 39 CYS B O 1
ATOM 1454 N N . CYS B 1 40 ? 14.984 -7.824 -0.907 1 98.25 40 CYS B N 1
ATOM 1455 C CA . CYS B 1 40 ? 14.672 -8.305 -2.248 1 98.25 40 CYS B CA 1
ATOM 1456 C C . CYS B 1 40 ? 15.93 -8.797 -2.961 1 98.25 40 CYS B C 1
ATOM 1458 O O . CYS B 1 40 ? 15.844 -9.602 -3.887 1 98.25 40 CYS B O 1
ATOM 1460 N N . ASP B 1 41 ? 17.062 -8.375 -2.504 1 97.75 41 ASP B N 1
ATOM 1461 C CA . ASP B 1 41 ? 18.328 -8.82 -3.094 1 97.75 41 ASP B CA 1
ATOM 1462 C C . ASP B 1 41 ? 18.688 -10.227 -2.635 1 97.75 41 ASP B C 1
ATOM 1464 O O . ASP B 1 41 ? 19.562 -10.867 -3.211 1 97.75 41 ASP B O 1
ATOM 1468 N N . ASN B 1 42 ? 18.078 -10.617 -1.584 1 96 42 ASN B N 1
ATOM 1469 C CA . ASN B 1 42 ? 18.375 -11.953 -1.065 1 96 42 ASN B CA 1
ATOM 1470 C C . ASN B 1 42 ? 17.719 -13.039 -1.91 1 96 42 ASN B C 1
ATOM 1472 O O . ASN B 1 42 ? 16.5 -13.203 -1.871 1 96 42 ASN B O 1
ATOM 1476 N N . ARG B 1 43 ? 18.531 -13.812 -2.596 1 93.19 43 ARG B N 1
ATOM 1477 C CA . ARG B 1 43 ? 18 -14.828 -3.504 1 93.19 43 ARG B CA 1
ATOM 1478 C C . ARG B 1 43 ? 17.891 -16.188 -2.809 1 93.19 43 ARG B C 1
ATOM 1480 O O . ARG B 1 43 ? 17.406 -17.156 -3.398 1 93.19 43 ARG B O 1
ATOM 1487 N N . GLU B 1 44 ? 18.312 -16.219 -1.577 1 94.81 44 GLU B N 1
ATOM 1488 C CA . GLU B 1 44 ? 18.391 -17.5 -0.877 1 94.81 44 GLU B CA 1
ATOM 1489 C C . GLU B 1 44 ? 17.141 -17.75 -0.049 1 94.81 44 GLU B C 1
ATOM 1491 O O . GLU B 1 44 ? 16.875 -18.875 0.37 1 94.81 44 GLU B O 1
ATOM 1496 N N . ILE B 1 45 ? 16.422 -16.719 0.217 1 95.06 45 ILE B N 1
ATOM 1497 C CA . ILE B 1 45 ? 15.258 -16.891 1.065 1 95.06 45 ILE B CA 1
ATOM 1498 C C . ILE B 1 45 ? 14 -17.016 0.198 1 95.06 45 ILE B C 1
ATOM 1500 O O . ILE B 1 45 ? 14.008 -16.609 -0.967 1 95.06 45 ILE B O 1
ATOM 1504 N N . SER B 1 46 ? 12.961 -17.547 0.75 1 94.94 46 SER B N 1
ATOM 1505 C CA . SER B 1 46 ? 11.703 -17.766 0.041 1 94.94 46 SER B CA 1
ATOM 1506 C C . SER B 1 46 ? 10.977 -16.469 -0.239 1 94.94 46 SER B C 1
ATOM 1508 O O . SER B 1 46 ? 11.297 -15.43 0.359 1 94.94 46 SER B O 1
ATOM 1510 N N . LEU B 1 47 ? 9.953 -16.531 -1.129 1 94.38 47 LEU B N 1
ATOM 1511 C CA . LEU B 1 47 ? 9.102 -15.391 -1.439 1 94.38 47 LEU B CA 1
ATOM 1512 C C . LEU B 1 47 ? 8.398 -14.883 -0.185 1 94.38 47 LEU B C 1
ATOM 1514 O O . LEU B 1 47 ? 8.352 -13.672 0.052 1 94.38 47 LEU B O 1
ATOM 1518 N N . GLU B 1 48 ? 7.914 -15.828 0.641 1 95 48 GLU B N 1
ATOM 1519 C CA . GLU B 1 48 ? 7.223 -15.477 1.878 1 95 48 GLU B CA 1
ATOM 1520 C C . GLU B 1 48 ? 8.164 -14.781 2.857 1 95 48 GLU B C 1
ATOM 1522 O O . GLU B 1 48 ? 7.785 -13.797 3.502 1 95 48 GLU B O 1
ATOM 1527 N N . SER B 1 49 ? 9.344 -15.234 2.922 1 97.31 49 SER B N 1
ATOM 1528 C CA . SER B 1 49 ? 10.336 -14.656 3.822 1 97.31 49 SER B CA 1
ATOM 1529 C C . SER B 1 49 ? 10.727 -13.25 3.377 1 97.31 49 SER B C 1
ATOM 1531 O O . SER B 1 49 ? 10.953 -12.367 4.211 1 97.31 49 SER B O 1
ATOM 1533 N N . VAL B 1 50 ? 10.82 -13.047 2.064 1 97.56 50 VAL B N 1
ATOM 1534 C CA . VAL B 1 50 ? 11.109 -11.719 1.539 1 97.56 50 VAL B CA 1
ATOM 1535 C C . VAL B 1 50 ? 9.977 -10.766 1.908 1 97.56 50 VAL B C 1
ATOM 1537 O O . VAL B 1 50 ? 10.219 -9.641 2.35 1 97.56 50 VAL B O 1
ATOM 1540 N N . GLN B 1 51 ? 8.758 -11.242 1.755 1 96.62 51 GLN B N 1
ATOM 1541 C CA . GLN B 1 51 ? 7.602 -10.422 2.102 1 96.62 51 GLN B CA 1
ATOM 1542 C C . GLN B 1 51 ? 7.629 -10.023 3.574 1 96.62 51 GLN B C 1
ATOM 1544 O O . GLN B 1 51 ? 7.379 -8.867 3.916 1 96.62 51 GLN B O 1
ATOM 1549 N N 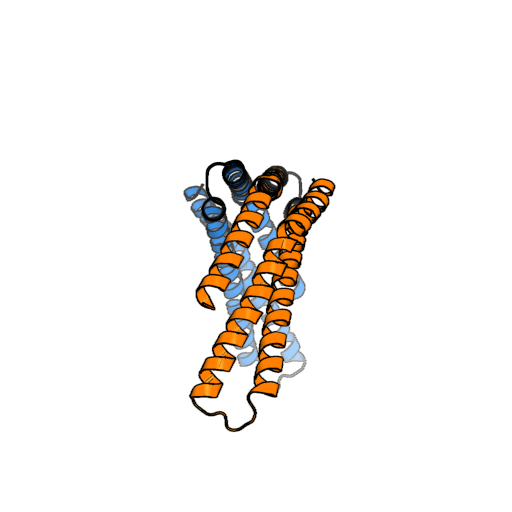. LYS B 1 52 ? 7.91 -10.938 4.406 1 98.12 52 LYS B N 1
ATOM 1550 C CA . LYS B 1 52 ? 8.016 -10.664 5.836 1 98.12 52 LYS B CA 1
ATOM 1551 C C . LYS B 1 52 ? 9.141 -9.68 6.129 1 98.12 52 LYS B C 1
ATOM 1553 O O . LYS B 1 52 ? 8.992 -8.773 6.953 1 98.12 52 LYS B O 1
ATOM 1558 N N . CYS B 1 53 ? 10.25 -9.883 5.504 1 98.62 53 CYS B N 1
ATOM 1559 C CA . CYS B 1 53 ? 11.391 -8.992 5.645 1 98.62 53 CYS B CA 1
ATOM 1560 C C . CYS B 1 53 ? 11.023 -7.566 5.242 1 98.62 53 CYS B C 1
ATOM 1562 O O . CYS B 1 53 ? 11.336 -6.613 5.965 1 98.62 53 CYS B O 1
ATOM 1564 N N . VAL B 1 54 ? 10.391 -7.391 4.105 1 98.56 54 VAL B N 1
ATOM 1565 C CA . VAL B 1 54 ? 9.969 -6.078 3.619 1 98.56 54 VAL B CA 1
ATOM 1566 C C . VAL B 1 54 ? 8.977 -5.457 4.594 1 98.56 54 VAL B C 1
ATOM 1568 O O . VAL B 1 54 ? 9.047 -4.262 4.887 1 98.56 54 VAL B O 1
ATOM 1571 N N . GLU B 1 55 ? 8.086 -6.223 5.121 1 98.25 55 GLU B N 1
ATOM 1572 C CA . GLU B 1 55 ? 7.117 -5.734 6.098 1 98.25 55 GLU B CA 1
ATOM 1573 C C . GLU B 1 55 ? 7.812 -5.238 7.363 1 98.25 55 GLU B C 1
ATOM 1575 O O . GLU B 1 55 ? 7.398 -4.242 7.957 1 98.25 55 GLU B O 1
ATOM 1580 N N . ASN B 1 56 ? 8.789 -5.93 7.766 1 98.19 56 ASN B N 1
ATOM 1581 C CA . ASN B 1 56 ? 9.562 -5.512 8.93 1 98.19 56 ASN B CA 1
ATOM 1582 C C . ASN B 1 56 ? 10.25 -4.168 8.695 1 98.19 56 ASN B C 1
ATOM 1584 O O . ASN B 1 56 ? 10.312 -3.33 9.594 1 98.19 56 ASN B O 1
ATOM 1588 N N . CYS B 1 57 ? 10.719 -3.994 7.473 1 98.31 57 CYS B N 1
ATOM 1589 C CA . CYS B 1 57 ? 11.352 -2.73 7.113 1 98.31 57 CYS B CA 1
ATOM 1590 C C . CYS B 1 57 ? 10.352 -1.58 7.199 1 98.31 57 CYS B C 1
ATOM 1592 O O . CYS B 1 57 ? 10.727 -0.453 7.527 1 98.31 57 CYS B O 1
ATOM 1594 N N . ALA B 1 58 ? 9.133 -1.857 6.965 1 98 58 ALA B N 1
ATOM 1595 C CA . ALA B 1 58 ? 8.117 -0.813 6.867 1 98 58 ALA B CA 1
ATOM 1596 C C . ALA B 1 58 ? 7.5 -0.521 8.227 1 98 58 ALA B C 1
ATOM 1598 O O . ALA B 1 58 ? 6.801 0.481 8.398 1 98 58 ALA B O 1
ATOM 1599 N N . SER B 1 59 ? 7.816 -1.349 9.227 1 97.19 59 SER B N 1
ATOM 1600 C CA . SER B 1 59 ? 7.125 -1.291 10.508 1 97.19 59 SER B CA 1
ATOM 1601 C C . SER B 1 59 ? 7.336 0.055 11.188 1 97.19 59 SER B C 1
ATOM 1603 O O . SER B 1 59 ? 6.387 0.659 11.695 1 97.19 59 SER B O 1
ATOM 1605 N N . SER B 1 60 ? 8.531 0.57 11.242 1 95.56 60 SER B N 1
ATOM 1606 C CA . SER B 1 60 ? 8.844 1.825 11.922 1 95.56 60 SER B CA 1
ATOM 1607 C C . SER B 1 60 ? 8.164 3.006 11.242 1 95.56 60 SER B C 1
ATOM 1609 O O . SER B 1 60 ? 7.625 3.893 11.906 1 95.56 60 SER B O 1
ATOM 1611 N N . VAL B 1 61 ? 8.219 2.996 9.883 1 97.19 61 VAL B N 1
ATOM 1612 C CA . VAL B 1 61 ? 7.59 4.066 9.117 1 97.19 61 VAL B CA 1
ATOM 1613 C C . VAL B 1 61 ? 6.078 4.035 9.328 1 97.19 61 VAL B C 1
ATOM 1615 O O . VAL B 1 61 ? 5.449 5.078 9.523 1 97.19 61 VAL B O 1
ATOM 1618 N N . ASN B 1 62 ? 5.52 2.84 9.273 1 97.44 62 ASN B N 1
ATOM 1619 C CA . ASN B 1 62 ? 4.086 2.701 9.508 1 97.44 62 ASN B CA 1
ATOM 1620 C C . ASN B 1 62 ? 3.688 3.211 10.891 1 97.44 62 ASN B C 1
ATOM 1622 O O . ASN B 1 62 ? 2.689 3.92 11.031 1 97.44 62 ASN B O 1
ATOM 1626 N N . TYR B 1 63 ? 4.473 2.873 11.859 1 96.94 63 TYR B N 1
ATOM 1627 C CA . TYR B 1 63 ? 4.211 3.367 13.211 1 96.94 63 TYR B CA 1
ATOM 1628 C C . TYR B 1 63 ? 4.254 4.891 13.25 1 96.94 63 TYR B C 1
ATOM 1630 O O . TYR B 1 63 ? 3.33 5.531 13.758 1 96.94 63 TYR B O 1
ATOM 1638 N N . ALA B 1 64 ? 5.352 5.496 12.727 1 97.5 64 ALA B N 1
ATOM 1639 C CA . ALA B 1 64 ? 5.535 6.945 12.727 1 97.5 64 ALA B CA 1
ATOM 1640 C C . ALA B 1 64 ? 4.395 7.645 11.992 1 97.5 64 ALA B C 1
ATOM 1642 O O . ALA B 1 64 ? 3.854 8.641 12.477 1 97.5 64 ALA B O 1
ATOM 1643 N N . GLN B 1 65 ? 4.012 7.117 10.867 1 96.94 65 GLN B N 1
ATOM 1644 C CA . GLN B 1 65 ? 2.934 7.695 10.07 1 96.94 65 GLN B CA 1
ATOM 1645 C C . GLN B 1 65 ? 1.605 7.629 10.812 1 96.94 65 GLN B C 1
ATOM 1647 O O . GLN B 1 65 ? 0.848 8.602 10.836 1 96.94 65 GLN B O 1
ATOM 1652 N N . ASN B 1 66 ? 1.399 6.543 11.398 1 97.62 66 ASN B N 1
ATOM 1653 C CA . ASN B 1 66 ? 0.164 6.391 12.164 1 97.62 66 ASN B CA 1
ATOM 1654 C C . ASN B 1 66 ? 0.133 7.324 13.375 1 97.62 66 ASN B C 1
ATOM 1656 O O . ASN B 1 66 ? -0.907 7.902 13.688 1 97.62 66 ASN B O 1
ATOM 1660 N N . TYR B 1 67 ? 1.251 7.414 14.039 1 98.12 67 TYR B N 1
ATOM 1661 C CA . TYR B 1 67 ? 1.354 8.312 15.18 1 98.12 67 TYR B CA 1
ATOM 1662 C C . TYR B 1 67 ? 1.043 9.75 14.773 1 98.12 67 TYR B C 1
ATOM 1664 O O . TYR B 1 67 ? 0.21 10.414 15.398 1 98.12 67 TYR B O 1
ATOM 1672 N N . VAL B 1 68 ? 1.696 10.258 13.742 1 97.94 68 VAL B N 1
ATOM 1673 C CA . VAL B 1 68 ? 1.498 11.617 13.266 1 97.94 68 VAL B CA 1
ATOM 1674 C C . VAL B 1 68 ? 0.039 11.82 12.867 1 97.94 68 VAL B C 1
ATOM 1676 O O . VAL B 1 68 ? -0.573 12.836 13.203 1 97.94 68 VAL B O 1
ATOM 1679 N N . GLN B 1 69 ? -0.509 10.859 12.148 1 97.44 69 GLN B N 1
ATOM 1680 C CA . GLN B 1 69 ? -1.9 10.953 11.719 1 97.44 69 GLN B CA 1
ATOM 1681 C C . GLN B 1 69 ? -2.842 11.062 12.914 1 97.44 69 GLN B C 1
ATOM 1683 O O . GLN B 1 69 ? -3.781 11.859 12.891 1 97.44 69 GLN B O 1
ATOM 1688 N N . ARG B 1 70 ? -2.562 10.367 13.891 1 97.62 70 ARG B N 1
ATOM 1689 C CA . ARG B 1 70 ? -3.387 10.414 15.094 1 97.62 70 ARG B CA 1
ATOM 1690 C C . ARG B 1 70 ? -3.316 11.781 15.758 1 97.62 70 ARG B C 1
ATOM 1692 O O . ARG B 1 70 ? -4.34 12.336 16.156 1 97.62 70 ARG B O 1
ATOM 1699 N N . GLU B 1 71 ? -2.145 12.219 15.852 1 98.06 71 GLU B N 1
ATOM 1700 C CA . GLU B 1 71 ? -1.965 13.523 16.469 1 98.06 71 GLU B CA 1
ATOM 1701 C C . GLU B 1 71 ? -2.695 14.609 15.68 1 98.06 71 GLU B C 1
ATOM 1703 O O . GLU B 1 71 ? -3.326 15.492 16.266 1 98.06 71 GLU B O 1
ATOM 1708 N N . LEU B 1 72 ? -2.609 14.547 14.391 1 97.06 72 LEU B N 1
ATOM 1709 C CA . LEU B 1 72 ? -3.281 15.531 13.547 1 97.06 72 LEU B CA 1
ATOM 1710 C C . LEU B 1 72 ? -4.797 15.391 13.648 1 97.06 72 LEU B C 1
ATOM 1712 O O . LEU B 1 72 ? -5.516 16.391 13.648 1 97.06 72 LEU B O 1
ATOM 1716 N N . GLU B 1 73 ? -5.254 14.18 13.766 1 97.31 73 GLU B N 1
ATOM 1717 C CA . GLU B 1 73 ? -6.684 13.945 13.945 1 97.31 73 GLU B CA 1
ATOM 1718 C C . GLU B 1 73 ? -7.176 14.523 15.273 1 97.31 73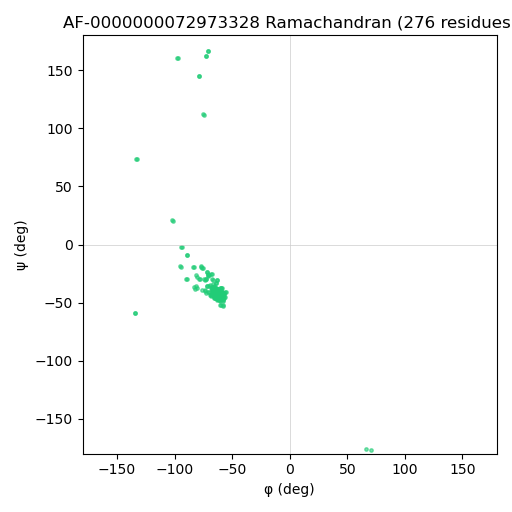 GLU B C 1
ATOM 1720 O O . GLU B 1 73 ? -8.242 15.141 15.328 1 97.31 73 GLU B O 1
ATOM 1725 N N . GLN B 1 74 ? -6.414 14.336 16.266 1 97.25 74 GLN B N 1
ATOM 1726 C CA . GLN B 1 74 ? -6.766 14.883 17.578 1 97.25 74 GLN B CA 1
ATOM 1727 C C . GLN B 1 74 ? -6.816 16.406 17.531 1 97.25 74 GLN B C 1
ATOM 1729 O O . GLN B 1 74 ? -7.727 17.016 18.109 1 97.25 74 GLN B O 1
ATOM 1734 N N . LEU B 1 75 ? -5.812 16.969 16.891 1 96.75 75 LEU B N 1
ATOM 1735 C CA . LEU B 1 75 ? -5.789 18.422 16.734 1 96.75 75 LEU B CA 1
ATOM 1736 C C . LEU B 1 75 ? -7.039 18.906 16.016 1 96.75 75 LEU B C 1
ATOM 1738 O O . LEU B 1 75 ? -7.66 19.891 16.438 1 96.75 75 LEU B O 1
ATOM 1742 N N . GLN B 1 76 ? -7.418 18.219 15.016 1 94.75 76 GLN B N 1
ATOM 1743 C CA . GLN B 1 76 ? -8.594 18.594 14.242 1 94.75 76 GLN B CA 1
ATOM 1744 C C . GLN B 1 76 ? -9.875 18.406 15.062 1 94.75 76 GLN B C 1
ATOM 1746 O O . GLN B 1 76 ? -10.781 19.25 15.008 1 94.75 76 GLN B O 1
ATOM 1751 N N . ASN B 1 77 ? -9.977 17.312 15.773 1 96.94 77 ASN B N 1
ATOM 1752 C CA . ASN B 1 77 ? -11.133 17.062 16.625 1 96.94 77 ASN B CA 1
ATOM 1753 C C . ASN B 1 77 ? -11.289 18.125 17.703 1 96.94 77 ASN B C 1
ATOM 1755 O O . ASN B 1 77 ? -12.406 18.562 17.984 1 96.94 77 ASN B O 1
ATOM 1759 N N . LYS B 1 78 ? -10.234 18.531 18.266 1 96.75 78 LYS B N 1
ATOM 1760 C CA . LYS B 1 78 ? -10.266 19.594 19.281 1 96.75 78 LYS B CA 1
ATOM 1761 C C . LYS B 1 78 ? -10.805 20.891 18.688 1 96.75 78 LYS B C 1
ATOM 1763 O O . LYS B 1 78 ? -11.625 21.578 19.312 1 96.75 78 LYS B O 1
ATOM 1768 N N . LEU B 1 79 ? -10.328 21.188 17.5 1 95.44 79 LEU B N 1
ATOM 1769 C CA . LEU B 1 79 ? -10.82 22.375 16.812 1 95.44 79 LEU B CA 1
ATOM 1770 C C . LEU B 1 79 ? -12.312 22.281 16.547 1 95.44 79 LEU B C 1
ATOM 1772 O O . LEU B 1 79 ? -13.062 23.234 16.781 1 95.44 79 LEU B O 1
ATOM 1776 N N . GLN B 1 80 ? -12.773 21.141 16.094 1 95.62 80 GLN B N 1
ATOM 1777 C CA . GLN B 1 80 ? -14.188 20.922 15.797 1 95.62 80 GLN B CA 1
ATOM 1778 C C . GLN B 1 80 ? -15.047 21.062 17.047 1 95.62 80 GLN B C 1
ATOM 1780 O O . GLN B 1 80 ? -16.094 21.719 17.016 1 95.62 80 GLN B O 1
ATOM 1785 N N . ARG B 1 81 ? -14.562 20.469 18.125 1 96.88 81 ARG B N 1
ATOM 1786 C CA . ARG B 1 81 ? -15.289 20.578 19.375 1 96.88 81 ARG B CA 1
ATOM 1787 C C . ARG B 1 81 ? -15.391 22.016 19.844 1 96.88 81 ARG B C 1
ATOM 1789 O O . ARG B 1 81 ? -16.453 22.453 20.312 1 96.88 81 ARG B O 1
ATOM 1796 N N . CYS B 1 82 ? -14.32 22.734 19.703 1 96.88 82 CYS B N 1
ATOM 1797 C CA . CYS B 1 82 ? -14.297 24.141 20.094 1 96.88 82 CYS B CA 1
ATOM 1798 C C . CYS B 1 82 ? -15.312 24.938 19.281 1 96.88 82 CYS B C 1
ATOM 1800 O O . CYS B 1 82 ? -16.094 25.703 19.844 1 96.88 82 CYS B O 1
ATOM 1802 N N . VAL B 1 83 ? -15.391 24.719 17.953 1 95.5 83 VAL B N 1
ATOM 1803 C CA . VAL B 1 83 ? -16.281 25.453 17.062 1 95.5 83 VAL B CA 1
ATOM 1804 C C . VAL B 1 83 ? -17.734 25.047 17.344 1 95.5 83 VAL B C 1
ATOM 1806 O O . VAL B 1 83 ? -18.641 25.891 17.297 1 95.5 83 VAL B O 1
ATOM 1809 N N . MET B 1 84 ? -17.922 23.797 17.672 1 96.25 84 MET B N 1
ATOM 1810 C CA . MET B 1 84 ? -19.266 23.328 18.016 1 96.25 84 MET B CA 1
ATOM 1811 C C . MET B 1 84 ? -19.75 23.984 19.297 1 96.25 84 MET B C 1
ATOM 1813 O O . MET B 1 84 ? -20.922 24.359 19.406 1 96.25 84 MET B O 1
ATOM 1817 N N . ASP B 1 85 ? -18.906 24.156 20.25 1 97.06 85 ASP B N 1
ATOM 1818 C CA . ASP B 1 85 ? -19.25 24.859 21.484 1 97.06 85 ASP B CA 1
ATOM 1819 C C . ASP B 1 85 ? -19.656 26.297 21.203 1 97.06 85 ASP B C 1
ATOM 1821 O O . ASP B 1 85 ? -20.625 26.797 21.781 1 97.06 85 ASP B O 1
ATOM 1825 N N . CYS B 1 86 ? -18.875 26.938 20.281 1 96 86 CYS B N 1
ATOM 1826 C CA . CYS B 1 86 ? -19.234 28.281 19.859 1 96 86 CYS B CA 1
ATOM 1827 C C . CYS B 1 86 ? -20.641 28.312 19.266 1 96 86 CYS B C 1
ATOM 1829 O O . CYS B 1 86 ? -21.438 29.188 19.609 1 96 86 CYS B O 1
ATOM 1831 N N . ASN B 1 87 ? -20.953 27.312 18.422 1 94.25 87 ASN B N 1
ATOM 1832 C CA . ASN B 1 87 ? -22.266 27.234 17.781 1 94.25 87 ASN B CA 1
ATOM 1833 C C . ASN B 1 87 ? -23.375 27.047 18.797 1 94.25 87 ASN B C 1
ATOM 1835 O O . ASN B 1 87 ? -24.406 27.719 18.734 1 94.25 87 ASN B O 1
ATOM 1839 N N . ASP B 1 88 ? -23.219 26.188 19.703 1 94.94 88 ASP B N 1
ATOM 1840 C CA . ASP B 1 88 ? -24.203 25.891 20.734 1 94.94 88 ASP B CA 1
ATOM 1841 C C . ASP B 1 88 ? -24.484 27.125 21.594 1 94.94 88 ASP B C 1
ATOM 1843 O O . ASP B 1 88 ? -25.641 27.453 21.875 1 94.94 88 ASP B O 1
ATOM 1847 N N . ASP B 1 89 ? -23.453 27.859 21.953 1 94.62 89 ASP B N 1
ATOM 1848 C CA . ASP B 1 89 ? -23.578 29.062 22.781 1 94.62 89 ASP B CA 1
ATOM 1849 C C . ASP B 1 89 ? -24.375 30.141 22.078 1 94.62 89 ASP B C 1
ATOM 1851 O O . ASP B 1 89 ? -25.234 30.781 22.672 1 94.62 89 ASP B O 1
ATOM 1855 N N . ILE B 1 90 ? -24.125 30.203 20.734 1 93.88 90 ILE B N 1
ATOM 1856 C CA . ILE B 1 90 ? -24.812 31.234 19.953 1 93.88 90 ILE B CA 1
ATOM 1857 C C . ILE B 1 90 ? -26.281 30.859 19.766 1 93.88 90 ILE B C 1
ATOM 1859 O O . ILE B 1 90 ? -27.156 31.719 19.828 1 93.88 90 ILE B O 1
ATOM 1863 N N . ARG B 1 91 ? -26.531 29.672 19.547 1 89.25 91 ARG B N 1
ATOM 1864 C CA . ARG B 1 91 ? -27.906 29.203 19.359 1 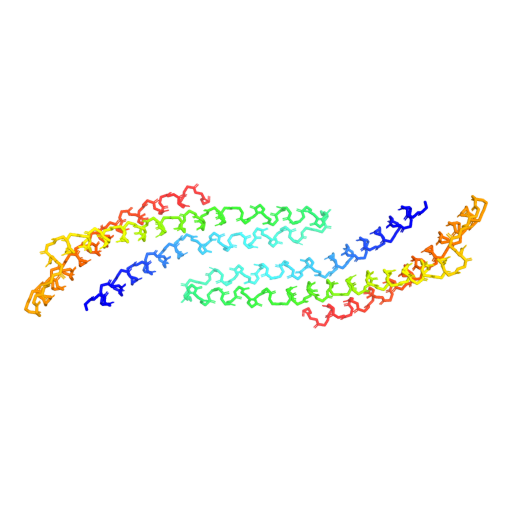89.25 91 ARG B CA 1
ATOM 1865 C C . ARG B 1 91 ? -28.734 29.453 20.609 1 89.25 91 ARG B C 1
ATOM 1867 O O . ARG B 1 91 ? -29.906 29.859 20.516 1 89.25 91 ARG B O 1
ATOM 1874 N N . VAL B 1 92 ? -28.172 29.266 21.812 1 89.19 92 VAL B N 1
ATOM 1875 C CA . VAL B 1 92 ? -28.844 29.484 23.078 1 89.19 92 VAL B CA 1
ATOM 1876 C C . VAL B 1 92 ? -29.156 30.969 23.266 1 89.19 92 VAL B C 1
ATOM 1878 O O . VAL B 1 92 ? -30.266 31.328 23.688 1 89.19 92 VAL B O 1
ATOM 1881 N N . LYS B 1 93 ? -28.328 31.828 22.797 1 91.69 93 LYS B N 1
ATOM 1882 C CA . LYS B 1 93 ? -28.469 33.25 22.984 1 91.69 93 LYS B CA 1
ATOM 1883 C C . LYS B 1 93 ? -29.422 33.875 21.953 1 91.69 93 LYS B C 1
ATOM 1885 O O . LYS B 1 93 ? -30.141 34.812 22.25 1 91.69 93 LYS B O 1
ATOM 1890 N N . MET B 1 94 ? -29.453 33.438 20.734 1 87.19 94 MET B N 1
ATOM 1891 C CA . MET B 1 94 ? -30.25 33.969 19.641 1 87.19 94 MET B CA 1
ATOM 1892 C C . MET B 1 94 ? -31.719 33.656 19.828 1 87.19 94 MET B C 1
ATOM 1894 O O . MET B 1 94 ? -32.594 34.469 19.453 1 87.19 94 MET B O 1
ATOM 1898 N N . GLY B 1 95 ? -32.125 32.688 20.5 1 80.69 95 GLY B N 1
ATOM 1899 C CA . GLY B 1 95 ? -33.5 32.281 20.656 1 80.69 95 GLY B CA 1
ATOM 1900 C C . GLY B 1 95 ? -34.125 31.781 19.359 1 80.69 95 GLY B C 1
ATOM 1901 O O . GLY B 1 95 ? -33.469 31.672 18.344 1 80.69 95 GLY B O 1
ATOM 1902 N N . PRO B 1 96 ? -35.406 31.453 19.328 1 85.12 96 PRO B N 1
ATOM 1903 C CA . PRO B 1 96 ? -36.094 30.781 18.219 1 85.12 96 PRO B CA 1
ATOM 1904 C C . PRO B 1 96 ? -36.469 31.75 17.094 1 85.12 96 PRO B C 1
ATOM 1906 O O . PRO B 1 96 ? -36.594 31.344 15.945 1 85.12 96 PRO B O 1
ATOM 1909 N N . ASN B 1 97 ? -36.688 33.062 17.422 1 88.31 97 ASN B N 1
ATOM 1910 C CA . ASN B 1 97 ? -37.125 34 16.406 1 88.31 97 ASN B CA 1
ATOM 1911 C C . ASN B 1 97 ? -36.344 35.312 16.438 1 88.31 97 ASN B C 1
ATOM 1913 O O . ASN B 1 97 ? -36.875 36.344 16.781 1 88.31 97 ASN B O 1
ATOM 1917 N N . PRO B 1 98 ? -35.156 35.125 15.961 1 87.31 98 PRO B N 1
ATOM 1918 C CA . PRO B 1 98 ? -34.312 36.312 16.016 1 87.31 98 PRO B CA 1
ATOM 1919 C C . PRO B 1 98 ? -34.594 37.312 14.906 1 87.31 98 PRO B C 1
ATOM 1921 O O . PRO B 1 98 ? -35 36.906 13.812 1 87.31 98 PRO B O 1
ATOM 1924 N N . SER B 1 99 ? -34.469 38.531 15.242 1 91.56 99 SER B N 1
ATOM 1925 C CA . SER B 1 99 ? -34.562 39.594 14.219 1 91.56 99 SER B CA 1
ATOM 1926 C C . SER B 1 99 ? -33.312 39.594 13.344 1 91.56 99 SER B C 1
ATOM 1928 O O . SER B 1 99 ? -32.312 38.938 13.672 1 91.56 99 SER B O 1
ATOM 1930 N N . GLU B 1 100 ? -33.406 40.219 12.18 1 90.19 100 GLU B N 1
ATOM 1931 C CA . GLU B 1 100 ? -32.25 40.312 11.273 1 90.19 100 GLU B CA 1
ATOM 1932 C C . GLU B 1 100 ? -31.047 40.938 11.969 1 90.19 100 GLU B C 1
ATOM 1934 O O . GLU B 1 100 ? -29.922 40.531 11.75 1 90.19 100 GLU B O 1
ATOM 1939 N N . ALA B 1 101 ? -31.438 42.031 12.797 1 90.81 101 ALA B N 1
ATOM 1940 C CA . ALA B 1 101 ? -30.375 42.719 13.539 1 90.81 101 ALA B CA 1
ATOM 1941 C C . ALA B 1 101 ? -29.719 41.781 14.547 1 90.81 101 ALA B C 1
ATOM 1943 O O . ALA B 1 101 ? -28.5 41.812 14.727 1 90.81 101 ALA B O 1
ATOM 1944 N N . GLU B 1 102 ? -30.438 40.844 15.133 1 89.06 102 GLU B N 1
ATOM 1945 C CA . GLU B 1 102 ? -29.922 39.875 16.094 1 89.06 102 GLU B CA 1
ATOM 1946 C C . GLU B 1 102 ? -29.078 38.812 15.391 1 89.06 102 GLU B C 1
ATOM 1948 O O . GLU B 1 102 ? -28.016 38.438 15.883 1 89.06 102 GLU B O 1
ATOM 1953 N N . VAL B 1 103 ? -29.578 38.438 14.227 1 89.88 103 VAL B N 1
ATOM 1954 C CA . VAL B 1 103 ? -28.859 37.438 13.453 1 89.88 103 VAL B CA 1
ATOM 1955 C C . VAL B 1 103 ? -27.469 37.938 13.109 1 89.88 103 VAL B C 1
ATOM 1957 O O . VAL B 1 103 ? -26.469 37.219 13.242 1 89.88 103 VAL B O 1
ATOM 1960 N N . SER B 1 104 ? -27.344 39.156 12.648 1 92.19 104 SER B N 1
ATOM 1961 C CA . SER B 1 104 ? -26.062 39.75 12.281 1 92.19 104 SER B CA 1
ATOM 1962 C C . SER B 1 104 ? -25.125 39.844 13.484 1 92.19 104 SER B C 1
ATOM 1964 O O . SER B 1 104 ? -23.938 39.531 13.375 1 92.19 104 SER B O 1
ATOM 1966 N N . LYS B 1 105 ? -25.703 40.312 14.609 1 92.94 105 LYS B N 1
ATOM 1967 C CA . LYS B 1 105 ? -24.922 40.438 15.836 1 92.94 105 LYS B CA 1
ATOM 1968 C C . LYS B 1 105 ? -24.375 39.094 16.281 1 92.94 105 LYS B C 1
ATOM 1970 O O . LYS B 1 105 ? -23.172 38.969 16.578 1 92.94 105 LYS B O 1
ATOM 1975 N N .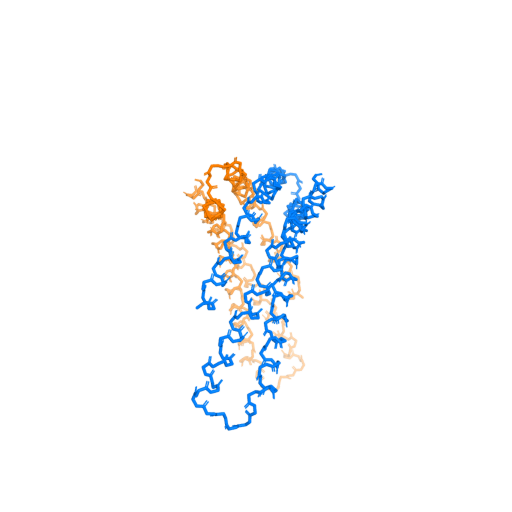 TYR B 1 106 ? -25.172 38 16.188 1 92.38 106 TYR B N 1
ATOM 1976 C CA . TYR B 1 106 ? -24.766 36.688 16.672 1 92.38 106 TYR B CA 1
ATOM 1977 C C . TYR B 1 106 ? -23.828 36 15.688 1 92.38 106 TYR B C 1
ATOM 1979 O O . TYR B 1 106 ? -22.953 35.219 16.094 1 92.38 106 TYR B O 1
ATOM 1987 N N . THR B 1 107 ? -23.984 36.312 14.422 1 91.12 107 THR B N 1
ATOM 1988 C CA . THR B 1 107 ? -23.031 35.844 13.43 1 91.12 107 THR B CA 1
ATOM 1989 C C . THR B 1 107 ? -21.641 36.375 13.711 1 91.12 107 THR B C 1
ATOM 1991 O O . THR B 1 107 ? -20.641 35.656 13.641 1 91.12 107 THR B O 1
ATOM 1994 N N . ALA B 1 108 ? -21.578 37.656 14.07 1 93 108 ALA B N 1
ATOM 1995 C CA . ALA B 1 108 ? -20.297 38.281 14.391 1 93 108 ALA B CA 1
ATOM 1996 C C . ALA B 1 108 ? -19.703 37.656 15.656 1 93 108 ALA B C 1
ATOM 1998 O O . ALA B 1 108 ? -18.484 37.469 15.734 1 93 108 ALA B O 1
ATOM 1999 N N . LEU B 1 109 ? -20.578 37.344 16.609 1 93.31 109 LEU B N 1
ATOM 2000 C CA . LEU B 1 109 ? -20.109 36.75 17.859 1 93.31 109 LEU B CA 1
ATOM 2001 C C . LEU B 1 109 ? -19.562 35.344 17.594 1 93.31 109 LEU B C 1
ATOM 2003 O O . LEU B 1 109 ? -18.547 34.938 18.172 1 93.31 109 LEU B O 1
ATOM 2007 N N . PHE B 1 110 ? -20.234 34.625 16.688 1 93.38 110 PHE B N 1
ATOM 2008 C CA . PHE B 1 110 ? -19.75 33.312 16.297 1 93.38 110 PHE B CA 1
ATOM 2009 C C . PHE B 1 110 ? -18.375 33.375 15.648 1 93.38 110 PHE B C 1
ATOM 2011 O O . PHE B 1 110 ? -17.484 32.594 15.984 1 93.38 110 PHE B O 1
ATOM 2018 N N . GLU B 1 111 ? -18.234 34.312 14.766 1 93.56 111 GLU B N 1
ATOM 2019 C CA . GLU B 1 111 ? -16.969 34.469 14.055 1 93.56 111 GLU B CA 1
ATOM 2020 C C . GLU B 1 111 ? -15.82 34.75 15.023 1 93.56 111 GLU B C 1
ATOM 2022 O O . GLU B 1 111 ? -14.711 34.25 14.859 1 93.56 111 GLU B O 1
ATOM 2027 N N . THR B 1 112 ? -16.078 35.625 16.031 1 95.12 112 THR B N 1
ATOM 2028 C CA . THR B 1 112 ? -15.078 35.938 17.047 1 95.12 112 THR B CA 1
ATOM 2029 C C . THR B 1 112 ? -14.734 34.688 17.859 1 95.12 112 THR B C 1
ATOM 2031 O O . THR B 1 112 ? -13.555 34.406 18.125 1 95.12 112 THR B O 1
ATOM 2034 N N . CYS B 1 113 ? -15.719 33.969 18.203 1 95.06 113 CYS B N 1
ATOM 2035 C CA . CYS B 1 113 ? -15.523 32.719 18.969 1 95.06 113 CYS B CA 1
ATOM 2036 C C . CYS B 1 113 ? -14.703 31.719 18.172 1 95.06 113 CYS B C 1
ATOM 2038 O O . CYS B 1 113 ? -13.75 31.141 18.688 1 95.06 113 CYS B O 1
ATOM 2040 N N . ALA B 1 114 ? -15.078 31.562 16.875 1 94.19 114 ALA B N 1
ATOM 2041 C CA . ALA B 1 114 ? -14.359 30.641 16 1 94.19 114 ALA B CA 1
ATOM 2042 C C . ALA B 1 114 ? -12.898 31.062 15.844 1 94.19 114 ALA B C 1
ATOM 2044 O O . ALA B 1 114 ? -12 30.219 15.812 1 94.19 114 ALA B O 1
ATOM 2045 N N . LYS B 1 115 ? -12.695 32.312 15.727 1 96.44 115 LYS B N 1
ATOM 2046 C CA . LYS B 1 115 ? -11.328 32.844 15.633 1 96.44 115 LYS B CA 1
ATOM 2047 C C . LYS B 1 115 ? -10.516 32.469 16.875 1 96.44 115 LYS B C 1
ATOM 2049 O O . LYS B 1 115 ? -9.344 32.125 16.766 1 96.44 115 LYS B O 1
ATOM 2054 N N . ASN B 1 116 ? -11.133 32.594 18.047 1 96.44 116 ASN B N 1
ATOM 2055 C CA . ASN B 1 116 ? -10.461 32.25 19.297 1 96.44 116 ASN B CA 1
ATOM 2056 C C . ASN B 1 116 ? -10.055 30.781 19.312 1 96.44 116 ASN B C 1
ATOM 2058 O O . ASN B 1 116 ? -8.984 30.422 19.797 1 96.44 116 ASN B O 1
ATOM 2062 N N . CYS B 1 117 ? -10.883 29.922 18.766 1 96.69 117 CYS B N 1
ATOM 2063 C CA . CYS B 1 117 ? -10.578 28.5 18.672 1 96.69 117 CYS B CA 1
ATOM 2064 C C . CYS B 1 117 ? -9.344 28.266 17.812 1 96.69 117 CYS B C 1
ATOM 2066 O O . CYS B 1 117 ? -8.445 27.516 18.203 1 96.69 117 CYS B O 1
ATOM 2068 N N . VAL B 1 118 ? -9.289 28.906 16.641 1 96.56 118 VAL B N 1
ATOM 2069 C CA . VAL B 1 118 ? -8.164 28.75 15.727 1 96.56 118 VAL B CA 1
ATOM 2070 C C . VAL B 1 118 ? -6.883 29.25 16.391 1 96.56 118 VAL B C 1
ATOM 2072 O O . VAL B 1 118 ? -5.848 28.594 16.344 1 96.56 118 VAL B O 1
ATOM 2075 N N . ASP B 1 119 ? -6.973 30.406 17.062 1 96.81 119 ASP B N 1
ATOM 2076 C CA . ASP B 1 119 ? -5.816 31 17.719 1 96.81 119 ASP B CA 1
ATOM 2077 C C . ASP B 1 119 ? -5.266 30.062 18.797 1 96.81 119 ASP B C 1
ATOM 2079 O O . ASP B 1 119 ? -4.051 29.891 18.922 1 96.81 119 ASP B O 1
ATOM 2083 N N . LYS B 1 120 ? -6.105 29.516 19.547 1 96.31 120 LYS B N 1
ATOM 2084 C CA . LYS B 1 120 ? -5.703 28.594 20.609 1 96.31 120 LYS B CA 1
ATOM 2085 C C . LYS B 1 120 ? -4.98 27.375 20.031 1 96.31 120 LYS B C 1
ATOM 2087 O O . LYS B 1 120 ? -3.953 26.953 20.562 1 96.31 120 LYS B O 1
ATOM 2092 N N . GLN B 1 121 ? -5.504 26.859 18.984 1 95.5 121 GLN B N 1
ATOM 2093 C CA . GLN B 1 121 ? -4.906 25.672 18.391 1 95.5 121 GLN B CA 1
ATOM 2094 C C . GLN B 1 121 ? -3.553 25.984 17.766 1 95.5 121 GLN B C 1
ATOM 2096 O O . GLN B 1 121 ? -2.609 25.203 17.875 1 95.5 121 GLN B O 1
ATOM 2101 N N . ILE B 1 122 ? -3.494 27.109 17.047 1 96.81 122 ILE B N 1
ATOM 2102 C CA . ILE B 1 122 ? -2.232 27.531 16.438 1 96.81 122 ILE B CA 1
ATOM 2103 C C . ILE B 1 122 ? -1.177 27.719 17.516 1 96.81 122 ILE B C 1
ATOM 2105 O O . ILE B 1 122 ? -0.015 27.344 17.344 1 96.81 122 ILE B O 1
ATOM 2109 N N . ALA B 1 123 ? -1.604 28.234 18.656 1 96.94 123 ALA B N 1
ATOM 2110 C CA . ALA B 1 123 ? -0.689 28.453 19.766 1 96.94 123 ALA B CA 1
ATOM 2111 C C . ALA B 1 123 ? -0.206 27.141 20.359 1 96.94 123 ALA B C 1
ATOM 2113 O O . ALA B 1 123 ? 0.87 27.078 20.953 1 96.94 123 ALA B O 1
ATOM 2114 N N . TYR B 1 124 ? -0.981 26.156 20.203 1 96.56 124 TYR B N 1
ATOM 2115 C CA . TYR B 1 124 ? -0.674 24.828 20.734 1 96.56 124 TYR B CA 1
ATOM 2116 C C . TYR B 1 124 ? 0.249 24.062 19.781 1 96.56 124 TYR B C 1
ATOM 2118 O O . TYR B 1 124 ? 0.958 23.156 20.203 1 96.56 124 TYR B O 1
ATOM 2126 N N . MET B 1 125 ? 0.367 24.391 18.547 1 96.94 125 MET B N 1
ATOM 2127 C CA . MET B 1 125 ? 1.016 23.594 17.5 1 96.94 125 MET B CA 1
ATOM 2128 C C . MET B 1 125 ? 2.514 23.484 17.766 1 96.94 125 MET B C 1
ATOM 2130 O O . MET B 1 125 ? 3.104 22.422 17.547 1 96.94 125 MET B O 1
ATOM 2134 N N . PRO B 1 126 ? 3.148 24.578 18.266 1 97.12 126 PRO B N 1
ATOM 2135 C CA . PRO B 1 126 ? 4.578 24.438 18.547 1 97.12 126 PRO B CA 1
ATOM 2136 C C . PRO B 1 126 ? 4.863 23.359 19.609 1 97.12 126 PRO B C 1
ATOM 2138 O O . PRO B 1 126 ? 5.828 22.609 19.484 1 97.12 126 PRO B O 1
ATOM 2141 N N . SER B 1 127 ? 4.043 23.281 20.641 1 97.62 127 SER B N 1
ATOM 2142 C CA . SER B 1 127 ? 4.207 22.25 21.656 1 97.62 127 SER B CA 1
ATOM 2143 C C . SER B 1 127 ? 3.93 20.859 21.094 1 97.62 127 SER B C 1
ATOM 2145 O O . SER B 1 127 ? 4.645 19.906 21.391 1 97.62 127 SER B O 1
ATOM 2147 N N . LEU B 1 128 ? 2.932 20.766 20.312 1 97.88 128 LEU B N 1
ATOM 2148 C CA . LEU B 1 128 ? 2.613 19.5 19.656 1 97.88 128 LEU B CA 1
ATOM 2149 C C . LEU B 1 128 ? 3.773 19.047 18.766 1 97.88 128 LEU B C 1
ATOM 2151 O O . LEU B 1 128 ? 4.156 17.875 18.797 1 97.88 128 LEU B O 1
ATOM 2155 N N . LEU B 1 129 ? 4.309 19.953 17.969 1 97.94 129 LEU B N 1
ATOM 2156 C CA . LEU B 1 129 ? 5.438 19.641 17.094 1 97.94 129 LEU B CA 1
ATOM 2157 C C . LEU B 1 129 ? 6.621 19.109 17.891 1 97.94 129 LEU B C 1
ATOM 2159 O O . LEU B 1 129 ? 7.246 18.125 17.516 1 97.94 129 LEU B O 1
ATOM 2163 N N . LYS B 1 130 ? 6.895 19.781 19.016 1 97.31 130 LYS B N 1
ATOM 2164 C CA . LYS B 1 130 ? 7.996 19.359 19.875 1 97.31 130 LYS B CA 1
ATOM 2165 C C . LYS B 1 130 ? 7.785 17.938 20.359 1 97.31 130 LYS B C 1
ATOM 2167 O O . LYS B 1 130 ? 8.719 17.125 20.375 1 97.31 130 LYS B O 1
ATOM 2172 N N . ARG B 1 131 ? 6.609 17.641 20.734 1 97.06 131 ARG B N 1
ATOM 2173 C CA . ARG B 1 131 ? 6.27 16.312 21.219 1 97.06 131 ARG B CA 1
ATOM 2174 C C . ARG B 1 131 ? 6.414 15.273 20.109 1 97.06 131 ARG B C 1
ATOM 2176 O O . ARG B 1 131 ? 6.953 14.188 20.328 1 97.06 131 ARG B O 1
ATOM 2183 N N . MET B 1 132 ? 5.895 15.609 18.953 1 97.56 132 MET B N 1
ATOM 2184 C CA . MET B 1 132 ? 5.973 14.68 17.828 1 97.56 132 MET B CA 1
ATOM 2185 C C . MET B 1 132 ? 7.422 14.43 17.438 1 97.56 132 MET B C 1
ATOM 2187 O O . MET B 1 132 ? 7.801 13.297 17.141 1 97.56 132 MET B O 1
ATOM 2191 N N . LYS B 1 133 ? 8.227 15.484 17.438 1 97.19 133 LYS B N 1
ATOM 2192 C CA . LYS B 1 133 ? 9.648 15.336 17.125 1 97.19 133 LYS B CA 1
ATOM 2193 C C . LYS B 1 133 ? 10.336 14.422 18.141 1 97.19 133 LYS B C 1
ATOM 2195 O O . LYS B 1 133 ? 11.148 13.57 17.781 1 97.19 133 LYS B O 1
ATOM 2200 N N . SER B 1 134 ? 9.977 14.648 19.406 1 96.75 134 SER B N 1
ATOM 2201 C CA . SER B 1 134 ? 10.547 13.82 20.453 1 96.75 134 SER B CA 1
ATOM 2202 C C . SER B 1 134 ? 10.188 12.352 20.266 1 96.75 134 SER B C 1
ATOM 2204 O O . SER B 1 134 ? 11.055 11.477 20.375 1 96.75 134 SER B O 1
ATOM 2206 N N . GLU B 1 135 ? 8.953 12.078 20 1 96.75 135 GLU B N 1
ATOM 2207 C CA . GLU B 1 135 ? 8.484 10.711 19.781 1 96.75 135 GLU B CA 1
ATOM 2208 C C . GLU B 1 135 ? 9.156 10.086 18.562 1 96.75 135 GLU B C 1
ATOM 2210 O O . GLU B 1 135 ? 9.602 8.938 18.625 1 96.75 135 GLU B O 1
ATOM 2215 N N . LEU B 1 136 ? 9.227 10.773 17.438 1 96.44 136 LEU B N 1
ATOM 2216 C CA . LEU B 1 136 ? 9.812 10.273 16.203 1 96.44 136 LEU B CA 1
ATOM 2217 C C . LEU B 1 136 ? 11.32 10.078 16.359 1 96.44 136 LEU B C 1
ATOM 2219 O O . LEU B 1 136 ? 11.898 9.203 15.711 1 96.44 136 LEU B O 1
ATOM 2223 N N . GLY B 1 137 ? 11.906 10.875 17.188 1 93.44 137 GLY B N 1
ATOM 2224 C CA . GLY B 1 137 ? 13.336 10.766 17.453 1 93.44 137 GLY B CA 1
ATOM 2225 C C . GLY B 1 137 ? 13.711 9.523 18.234 1 93.44 137 GLY B C 1
ATOM 2226 O O . GLY B 1 137 ? 14.844 9.039 18.125 1 93.44 137 GLY B O 1
ATOM 2227 N N . LYS B 1 138 ? 12.852 8.93 19.047 1 89.31 138 LYS B N 1
ATOM 2228 C CA . LYS B 1 138 ? 13.086 7.703 19.812 1 89.31 138 LYS B CA 1
ATOM 2229 C C . LYS B 1 138 ? 13.078 6.477 18.891 1 89.31 138 LYS B C 1
ATOM 2231 O O . LYS B 1 138 ? 13.688 5.457 19.219 1 89.31 138 LYS B O 1
ATOM 2236 N N . ASN B 1 139 ? 12.336 6.582 17.844 1 72 139 ASN B N 1
ATOM 2237 C CA . ASN B 1 139 ? 12.133 5.422 16.984 1 72 139 ASN B CA 1
ATOM 2238 C C . ASN B 1 139 ? 12.984 5.512 15.719 1 72 139 ASN B C 1
ATOM 2240 O O . ASN B 1 139 ? 12.656 4.891 14.703 1 72 139 ASN B O 1
ATOM 2244 N N . LYS B 1 140 ? 13.992 6.285 15.766 1 65.88 140 LYS B N 1
ATOM 2245 C CA . LYS B 1 140 ? 14.883 6.402 14.617 1 65.88 140 LYS B CA 1
ATOM 2246 C C . LYS B 1 140 ? 15.805 5.191 14.508 1 65.88 140 LYS B C 1
ATOM 2248 O O . LYS B 1 140 ? 16.219 4.637 15.523 1 65.88 140 LYS B O 1
#

Sequence (280 aa):
MVEQQRQRIEQEMTKMVNELDLEYLRKMQADMHRCAAKCCDNREISLESVQKCVENCASSVNYAQNYVQRELEQLQNKLQRCVMDCNDDIRVKMGPNPSEAEVSKYTALFETCAKNCVDKQIAYMPSLLKRMKSELGKNKMVEQQRQRIEQEMTKMVNELDLEYLRKMQADMHRCAAKCCDNREISLESVQKCVENCASSVNYAQNYVQRELEQLQNKLQRCVMDCNDDIRVKMGPNPSEAEVSKYTALFETCAKNCVDKQIAYMPSLLKRMKSELGKNK

Radius of gyration: 30.79 Å; Cα contacts (8 Å, |Δi|>4): 187; chains: 2; bounding box: 56×92×46 Å

Secondary structure (DSSP, 8-state):
-HHHHHHHHHHHHHHHHHHHIIIIIHHHHHHHHHHHHHHHH-SSS-HHHHHHHHHHHHHHHHHHHHHHHHHHHHHHHHHHHHHHHHHHHHHHHH-SS--HHHHHHHHHHHHHHHHHHHHHHHHHHHHHHHHHHHHHHHT-/-HHHHHHHHHHHHHHHHHHHIIIIIHHHHHHHHHHHHHHHH-SSS-HHHHHHHHHHHHHHHHHHHHHHHHHHHHHHHHHHHHHHHHHHHHHHHH-SS--HHHHHHHHHHHHHHHHHHHHHHHHHHHHHHHHHHHHHHHT-